Protein AF-A0A7K0RK84-F1 (afdb_monomer)

Sequence (211 aa):
MTEEPRRPTKSPSDPFAARPELEVVSDGHDVRRRRTPLSFILTLDALRSTARVISLVVVDAIAVYLAIFAALGFKALVQGTDSFSAIGEQAYHYAAFAVLLTVLLFVRAGLYGDRSSRPGLGAIVSALFSVAFVAFLYAELTGQQFSSYYIFWGTLIFAIITVGAMRAAYEAVSGRILRAAGYRRRALLVGAGAHAEAVAHALSASRSNPI

Mean predicted aligned error: 15.44 Å

Solvent-accessible surface area (backbone atoms only — not comparable to full-atom values): 12607 Å² total; per-residue (Å²): 140,81,88,76,84,82,73,83,92,69,76,83,81,58,87,75,72,63,72,78,81,75,77,76,79,73,72,90,66,76,82,89,70,77,88,60,77,52,66,63,54,51,48,50,54,47,49,53,52,50,51,51,39,52,53,51,51,54,51,48,42,51,22,44,46,49,10,50,51,50,38,50,51,52,48,33,68,74,67,74,56,89,57,64,68,65,53,51,60,55,46,50,63,53,38,57,53,50,37,52,42,43,53,55,40,33,54,73,69,38,58,66,47,55,91,91,67,44,60,56,71,68,54,54,48,53,37,51,50,50,38,48,52,53,53,50,53,52,40,58,76,69,65,60,88,64,99,38,73,67,57,53,56,46,32,50,52,35,29,48,50,39,36,51,50,53,50,52,47,51,53,50,50,54,48,51,52,40,49,74,72,64,60,73,95,76,84,81,87,83,65,84,60,73,65,44,54,53,51,50,49,53,54,50,56,53,64,78,51,80,126

Nearest PDB structures (foldseek):
  1x8z-assembly2_C  TM=2.974E-01  e=5.423E+00  Arabidopsis thaliana
  7f02-assembly1_C  TM=2.417E-01  e=2.068E+00  Escherichia coli BL21(DE3)

Foldseek 3Di:
DDDDDDDDPDDPDDPPVDDPPPPPPPPPDDPPDPPDVVVVVVVVVVVVLVVLLVVLLVLLLVLLLVLLVVLLVVVCVVVVPPPPVVSVVVSVVVSVLLSVQLSVLCVVLCCSPDPVPRDDLVSSLVSLVVSLVVSVVVCVVVVPPDPPPPSSVSSSVSSSVSSNVSVVVVVVVVVVVCVVVVDDDDDDQDDDPDVSVVVVVVVVVCVVDDD

Secondary structure (DSSP, 8-state):
--PPP---------TTSS---------S--TT-----HHHHHHHHHHHHHHHHHHHHHHHHHHHHHHHHHHHHHHHHHHT---HHHHHHHHHHHHHHHHHHHHHHHHHTTTTS-TTT---HHHHHHHHHHHHHHHHHHHHHTT-----HHHHHHHHHHHHHHHHHHHHHHHHHHHHHHHHTT---------STHHHHHHHHHHHHHHHS--

Radius of gyration: 28.89 Å; Cα contacts (8 Å, |Δi|>4): 98; chains: 1; bounding box: 67×81×75 Å

Structure (mmCIF, N/CA/C/O backbone):
data_AF-A0A7K0RK84-F1
#
_entry.id   AF-A0A7K0RK84-F1
#
loop_
_atom_site.group_PDB
_atom_site.id
_atom_site.type_symbol
_atom_site.label_atom_id
_atom_site.label_alt_id
_atom_site.label_comp_id
_atom_site.label_asym_id
_atom_site.label_entity_id
_atom_site.label_seq_id
_atom_site.pdbx_PDB_ins_code
_atom_site.Cartn_x
_atom_site.Cartn_y
_atom_site.Cartn_z
_atom_site.occupancy
_atom_site.B_iso_or_equiv
_atom_site.auth_seq_id
_atom_site.auth_comp_id
_atom_site.auth_asym_id
_atom_site.auth_atom_id
_atom_site.pdbx_PDB_model_num
ATOM 1 N N . MET A 1 1 ? 45.357 66.720 -33.063 1.00 46.03 1 MET A N 1
ATOM 2 C CA . MET A 1 1 ? 45.696 65.282 -33.074 1.00 46.03 1 MET A CA 1
ATOM 3 C C . MET A 1 1 ? 45.061 64.665 -31.844 1.00 46.03 1 MET A C 1
ATOM 5 O O . MET A 1 1 ? 45.607 64.781 -30.759 1.00 46.03 1 MET A O 1
ATOM 9 N N . THR A 1 2 ? 43.853 64.138 -31.994 1.00 45.88 2 THR A N 1
ATOM 10 C CA . THR A 1 2 ? 43.068 63.505 -30.929 1.00 45.88 2 THR A CA 1
ATOM 11 C C . THR A 1 2 ? 43.012 62.022 -31.268 1.00 45.88 2 THR A C 1
ATOM 13 O O . THR A 1 2 ? 42.386 61.652 -32.257 1.00 45.88 2 THR A O 1
ATOM 16 N N . GLU A 1 3 ? 43.746 61.191 -30.525 1.00 51.44 3 GLU A N 1
ATOM 17 C CA . GLU A 1 3 ? 43.684 59.737 -30.686 1.00 51.44 3 GLU A CA 1
ATOM 18 C C . GLU A 1 3 ? 42.360 59.208 -30.129 1.00 51.44 3 GLU A C 1
ATOM 20 O O . GLU A 1 3 ? 42.008 59.424 -28.970 1.00 51.44 3 GLU A O 1
ATOM 25 N N . GLU A 1 4 ? 41.619 58.520 -30.988 1.00 66.06 4 GLU A N 1
ATOM 26 C CA . GLU A 1 4 ? 40.386 57.812 -30.673 1.00 66.06 4 GLU A CA 1
ATOM 27 C C . GLU A 1 4 ? 40.728 56.453 -30.019 1.00 66.06 4 GLU A C 1
ATOM 29 O O . GLU A 1 4 ? 41.642 55.760 -30.484 1.00 66.06 4 GLU A O 1
ATOM 34 N N . PRO A 1 5 ? 40.046 56.023 -28.941 1.00 57.66 5 PRO A N 1
ATOM 35 C CA . PRO A 1 5 ? 40.402 54.788 -28.251 1.00 57.66 5 PRO A CA 1
ATOM 36 C C . PRO A 1 5 ? 39.972 53.566 -29.078 1.00 57.66 5 PRO A C 1
ATOM 38 O O . PRO A 1 5 ? 38.789 53.372 -29.367 1.00 57.66 5 PRO A O 1
ATOM 41 N N . ARG A 1 6 ? 40.930 52.700 -29.442 1.00 64.06 6 ARG A N 1
ATOM 42 C CA . ARG A 1 6 ? 40.653 51.436 -30.151 1.00 64.06 6 ARG A CA 1
ATOM 43 C C . ARG A 1 6 ? 39.752 50.534 -29.306 1.00 64.06 6 ARG A C 1
ATOM 45 O O . ARG A 1 6 ? 40.169 50.025 -28.268 1.00 64.06 6 ARG A O 1
ATOM 52 N N . ARG A 1 7 ? 38.538 50.263 -29.795 1.00 58.62 7 ARG A N 1
ATOM 53 C CA . ARG A 1 7 ? 37.695 49.175 -29.278 1.00 58.62 7 ARG A CA 1
ATOM 54 C C . ARG A 1 7 ? 38.375 47.819 -29.531 1.00 58.62 7 ARG A C 1
ATOM 56 O O . ARG A 1 7 ? 38.789 47.569 -30.664 1.00 58.62 7 ARG A O 1
ATOM 63 N N . PRO A 1 8 ? 38.436 46.909 -28.545 1.00 54.44 8 PRO A N 1
ATOM 64 C CA . PRO A 1 8 ? 38.892 45.543 -28.782 1.00 54.44 8 PRO A CA 1
ATOM 65 C C . PRO A 1 8 ? 37.911 44.805 -29.714 1.00 54.44 8 PRO A C 1
ATOM 67 O O . PRO A 1 8 ? 36.738 44.631 -29.397 1.00 54.44 8 PRO A O 1
ATOM 70 N N . THR A 1 9 ? 38.389 44.376 -30.886 1.00 59.44 9 THR A N 1
ATOM 71 C CA . THR A 1 9 ? 37.589 43.790 -31.986 1.00 59.44 9 THR A CA 1
ATOM 72 C C . THR A 1 9 ? 37.383 42.271 -31.873 1.00 59.44 9 THR A C 1
ATOM 74 O O . THR A 1 9 ? 37.220 41.586 -32.879 1.00 59.44 9 THR A O 1
ATOM 77 N N . LYS A 1 10 ? 37.383 41.695 -30.668 1.00 56.88 10 LYS A N 1
ATOM 78 C CA . LYS A 1 10 ? 37.031 40.277 -30.487 1.00 56.88 10 LYS A CA 1
ATOM 79 C C . LYS A 1 10 ? 36.150 40.099 -29.260 1.00 56.88 10 LYS A C 1
ATOM 81 O O . LYS A 1 10 ? 36.633 40.058 -28.135 1.00 56.88 10 LYS A O 1
ATOM 86 N N . SER A 1 11 ? 34.848 39.987 -29.512 1.00 56.41 11 SER A N 1
ATOM 87 C CA . SER A 1 11 ? 33.920 39.370 -28.567 1.00 56.41 11 SER A CA 1
ATOM 88 C C . SER A 1 11 ? 34.337 37.904 -28.373 1.00 56.41 11 SER A C 1
ATOM 90 O O . SER A 1 11 ? 34.756 37.286 -29.359 1.00 56.41 11 SER A O 1
ATOM 92 N N . PRO A 1 12 ? 34.254 37.331 -27.158 1.00 56.44 12 PRO A N 1
ATOM 93 C CA . PRO A 1 12 ? 34.484 35.906 -26.954 1.00 56.44 12 PRO A CA 1
ATOM 94 C C . PRO A 1 12 ? 33.590 35.127 -27.917 1.00 56.44 12 PRO A C 1
ATOM 96 O O . PRO A 1 12 ? 32.385 35.370 -27.974 1.00 56.44 12 PRO A O 1
ATOM 99 N N . SER A 1 13 ? 34.183 34.245 -28.718 1.00 61.31 13 SER A N 1
ATOM 100 C CA . SER A 1 13 ? 33.430 33.313 -29.546 1.00 61.31 13 SER A CA 1
ATOM 101 C C . SER A 1 13 ? 32.653 32.399 -28.606 1.00 61.31 13 SER A C 1
ATOM 103 O O . SER A 1 13 ? 33.258 31.551 -27.953 1.00 61.31 13 SER A O 1
ATOM 105 N N . ASP A 1 14 ? 31.345 32.616 -28.496 1.00 55.25 14 ASP A N 1
ATOM 106 C CA . ASP A 1 14 ? 30.443 31.735 -27.764 1.00 55.25 14 ASP A CA 1
ATOM 107 C C . ASP A 1 14 ? 30.426 30.369 -28.476 1.00 55.25 14 ASP A C 1
ATOM 109 O O . ASP A 1 14 ? 29.953 30.286 -29.616 1.00 55.25 14 ASP A O 1
ATOM 113 N N . PRO A 1 15 ? 30.957 29.296 -27.856 1.00 58.84 15 PRO A N 1
ATOM 114 C CA . PRO A 1 15 ? 30.993 27.971 -28.469 1.00 58.84 15 PRO A CA 1
ATOM 115 C C . PRO A 1 15 ? 29.590 27.381 -28.698 1.00 58.84 15 PRO A C 1
ATOM 117 O O . PRO A 1 15 ? 29.475 26.353 -29.362 1.00 58.84 15 PRO A O 1
ATOM 120 N N . PHE A 1 16 ? 28.529 28.029 -28.199 1.00 57.03 16 PHE A N 1
ATOM 121 C CA . PHE A 1 16 ? 27.133 27.625 -28.378 1.00 57.03 16 PHE A CA 1
ATOM 122 C C . PHE A 1 16 ? 26.344 28.502 -29.365 1.00 57.03 16 PHE A C 1
ATOM 124 O O . PHE A 1 16 ? 25.188 28.193 -29.658 1.00 57.03 16 PHE A O 1
ATOM 131 N N . ALA A 1 17 ? 26.941 29.565 -29.922 1.00 57.12 17 ALA A N 1
ATOM 132 C CA . ALA A 1 17 ? 26.275 30.412 -30.919 1.00 57.12 17 ALA A CA 1
ATOM 133 C C . ALA A 1 17 ? 26.217 29.767 -32.316 1.00 57.12 17 ALA A C 1
ATOM 135 O O . ALA A 1 17 ? 25.376 30.135 -33.141 1.00 57.12 17 ALA A O 1
ATOM 136 N N . ALA A 1 18 ? 27.078 28.782 -32.587 1.00 59.53 18 ALA A N 1
ATOM 137 C CA . ALA A 1 18 ? 26.963 27.957 -33.777 1.00 59.53 18 ALA A CA 1
ATOM 138 C C . ALA A 1 18 ? 25.778 27.000 -33.595 1.00 59.53 18 ALA A C 1
ATOM 140 O O . ALA A 1 18 ? 25.865 26.016 -32.860 1.00 59.53 18 ALA A O 1
ATOM 141 N N . ARG A 1 19 ? 24.655 27.284 -34.268 1.00 54.50 19 ARG A N 1
ATOM 142 C CA . ARG A 1 19 ? 23.618 26.265 -34.467 1.00 54.50 19 ARG A CA 1
ATOM 143 C C . ARG A 1 19 ? 24.310 25.069 -35.122 1.00 54.50 19 ARG A C 1
ATOM 145 O O . ARG A 1 19 ? 24.919 25.277 -36.171 1.00 54.50 19 ARG A O 1
ATOM 152 N N . PRO A 1 20 ? 24.259 23.858 -34.541 1.00 56.12 20 PRO A N 1
ATOM 153 C CA . PRO A 1 20 ? 24.770 22.694 -35.237 1.00 56.12 20 PRO A CA 1
ATOM 154 C C . PRO A 1 20 ? 23.994 22.610 -36.546 1.00 56.12 20 PRO A C 1
ATOM 156 O O . PRO A 1 20 ? 22.760 22.593 -36.540 1.00 56.12 20 PRO A O 1
ATOM 159 N N . GLU A 1 21 ? 24.716 22.659 -37.660 1.00 53.03 21 GLU A N 1
ATOM 160 C CA . GLU A 1 21 ? 24.153 22.404 -38.972 1.00 53.03 21 GLU A CA 1
ATOM 161 C C . GLU A 1 21 ? 23.707 20.947 -38.944 1.00 53.03 21 GLU A C 1
ATOM 163 O O . GLU A 1 21 ? 24.501 20.014 -39.026 1.00 53.03 21 GLU A O 1
ATOM 168 N N . LEU A 1 22 ? 22.425 20.764 -38.633 1.00 56.09 22 LEU A N 1
ATOM 169 C CA . LEU A 1 22 ? 21.767 19.477 -38.654 1.00 56.09 22 LEU A CA 1
ATOM 170 C C . LEU A 1 22 ? 21.751 19.060 -40.117 1.00 56.09 22 LEU A C 1
ATOM 172 O O . LEU A 1 22 ? 20.840 19.419 -40.860 1.00 56.09 22 LEU A O 1
ATOM 176 N N . GLU A 1 23 ? 22.781 18.331 -40.528 1.00 47.62 23 GLU A N 1
ATOM 177 C CA . GLU A 1 23 ? 22.749 17.540 -41.743 1.00 47.62 23 GLU A CA 1
ATOM 178 C C . GLU A 1 23 ? 21.613 16.531 -41.564 1.00 47.62 23 GLU A C 1
ATOM 180 O O . GLU A 1 23 ? 21.736 15.491 -40.913 1.00 47.62 23 GLU A O 1
ATOM 185 N N . VAL A 1 24 ? 20.434 16.910 -42.056 1.00 56.59 24 VAL A N 1
ATOM 186 C CA . VAL A 1 24 ? 19.284 16.026 -42.144 1.00 56.59 24 VAL A CA 1
ATOM 187 C C . VAL A 1 24 ? 19.628 15.025 -43.236 1.00 56.59 24 VAL A C 1
ATOM 189 O O . VAL A 1 24 ? 19.289 15.215 -44.403 1.00 56.59 24 VAL A O 1
ATOM 192 N N . VAL A 1 25 ? 20.319 13.953 -42.850 1.00 52.75 25 VAL A N 1
ATOM 193 C CA . VAL A 1 25 ? 20.419 12.733 -43.649 1.00 52.75 25 VAL A CA 1
ATOM 194 C C . VAL A 1 25 ? 19.009 12.152 -43.721 1.00 52.75 25 VAL A C 1
ATOM 196 O O . VAL A 1 25 ? 18.593 11.328 -42.908 1.00 52.75 25 VAL A O 1
ATOM 199 N N . SER A 1 26 ? 18.225 12.656 -44.671 1.00 56.47 26 SER A N 1
ATOM 200 C CA . SER A 1 26 ? 16.952 12.077 -45.076 1.00 56.47 26 SER A CA 1
ATOM 201 C C . SER A 1 26 ? 17.238 10.901 -46.006 1.00 56.47 26 SER A C 1
ATOM 203 O O . SER A 1 26 ? 16.843 10.913 -47.173 1.00 56.47 26 SER A O 1
ATOM 205 N N . ASP A 1 27 ? 17.898 9.865 -45.489 1.00 51.34 27 ASP A N 1
ATOM 206 C CA . ASP A 1 27 ? 17.734 8.546 -46.086 1.00 51.34 27 ASP A CA 1
ATOM 207 C C . ASP A 1 27 ? 16.286 8.141 -45.817 1.00 51.34 27 ASP A C 1
ATOM 209 O O . ASP A 1 27 ? 15.873 7.928 -44.675 1.00 51.34 27 ASP A O 1
ATOM 213 N N . GLY A 1 28 ? 15.491 8.167 -46.889 1.00 53.00 28 GLY A N 1
ATOM 214 C CA . GLY A 1 28 ? 14.039 8.020 -46.921 1.00 53.00 28 GLY A CA 1
ATOM 215 C C . GLY A 1 28 ? 13.549 6.636 -46.508 1.00 53.00 28 GLY A C 1
ATOM 216 O O . GLY A 1 28 ? 12.867 5.956 -47.269 1.00 53.00 28 GLY A O 1
ATOM 217 N N . HIS A 1 29 ? 13.854 6.231 -45.282 1.00 50.94 29 HIS A N 1
ATOM 218 C CA . HIS A 1 29 ? 13.279 5.069 -44.642 1.00 50.94 29 HIS A CA 1
ATOM 219 C C . HIS A 1 29 ? 12.586 5.518 -43.355 1.00 50.94 29 HIS A C 1
ATOM 221 O O . HIS A 1 29 ? 13.120 5.433 -42.251 1.00 50.94 29 HIS A O 1
ATOM 227 N N . ASP A 1 30 ? 11.363 6.024 -43.513 1.00 53.19 30 ASP A N 1
ATOM 228 C CA . ASP A 1 30 ? 10.474 6.328 -42.398 1.00 53.19 30 ASP A CA 1
ATOM 229 C C . ASP A 1 30 ? 10.186 5.046 -41.592 1.00 53.19 30 ASP A C 1
ATOM 231 O O . ASP A 1 30 ? 9.384 4.187 -41.967 1.00 53.19 30 ASP A O 1
ATOM 235 N N . VAL A 1 31 ? 10.866 4.916 -40.451 1.00 54.97 31 VAL A N 1
ATOM 236 C CA . VAL A 1 31 ? 10.719 3.809 -39.494 1.00 54.97 31 VAL A CA 1
ATOM 237 C C . VAL A 1 31 ? 9.329 3.817 -38.828 1.00 54.97 31 VAL A C 1
ATOM 239 O O . VAL A 1 31 ? 8.928 2.819 -38.224 1.00 54.97 31 VAL A O 1
ATOM 242 N N . ARG A 1 32 ? 8.536 4.897 -38.953 1.00 59.75 32 ARG A N 1
ATOM 243 C CA . ARG A 1 32 ? 7.239 5.051 -38.265 1.00 59.75 32 ARG A CA 1
ATOM 244 C C . ARG A 1 32 ? 6.034 4.440 -38.975 1.00 59.75 32 ARG A C 1
ATOM 246 O O . ARG A 1 32 ? 4.918 4.595 -38.476 1.00 59.75 32 ARG A O 1
ATOM 253 N N . ARG A 1 33 ? 6.188 3.701 -40.079 1.00 41.00 33 ARG A N 1
ATOM 254 C CA . ARG A 1 33 ? 5.022 3.118 -40.770 1.00 41.00 33 ARG A CA 1
ATOM 255 C C . ARG A 1 33 ? 5.147 1.641 -41.112 1.00 41.00 33 ARG A C 1
ATOM 257 O O . ARG A 1 33 ? 4.807 1.219 -42.212 1.00 41.00 33 ARG A O 1
ATOM 264 N N . ARG A 1 34 ? 5.479 0.806 -40.126 1.00 43.19 34 ARG A N 1
ATOM 265 C CA . ARG A 1 34 ? 5.000 -0.584 -40.154 1.00 43.19 34 ARG A CA 1
ATOM 266 C C . ARG A 1 34 ? 3.613 -0.629 -39.518 1.00 43.19 34 ARG A C 1
ATOM 268 O O . ARG A 1 34 ? 3.477 -0.641 -38.300 1.00 43.19 34 ARG A O 1
ATOM 275 N N . ARG A 1 35 ? 2.567 -0.653 -40.353 1.00 52.59 35 ARG A N 1
ATOM 276 C CA . ARG A 1 35 ? 1.216 -1.078 -39.944 1.00 52.59 35 ARG A CA 1
ATOM 277 C C . ARG A 1 35 ? 1.230 -2.592 -39.696 1.00 52.59 35 ARG A C 1
ATOM 279 O O . ARG A 1 35 ? 0.646 -3.362 -40.446 1.00 52.59 35 ARG A O 1
ATOM 286 N N . THR A 1 36 ? 1.952 -3.032 -38.673 1.00 54.84 36 THR A N 1
ATOM 287 C CA . THR A 1 36 ? 1.652 -4.297 -38.000 1.00 54.84 36 THR A CA 1
ATOM 288 C C . THR A 1 36 ? 0.355 -4.107 -37.205 1.00 54.84 36 THR A C 1
ATOM 290 O O . THR A 1 36 ? 0.043 -2.966 -36.849 1.00 54.84 36 THR A O 1
ATOM 293 N N . PRO A 1 37 ? -0.437 -5.162 -36.934 1.00 58.66 37 PRO A N 1
ATOM 294 C CA . PRO A 1 37 ? -1.644 -5.063 -36.113 1.00 58.66 37 PRO A CA 1
ATOM 295 C C . PRO A 1 37 ? -1.255 -4.772 -34.652 1.00 58.66 37 PRO A C 1
ATOM 297 O O . PRO A 1 37 ? -1.293 -5.635 -33.779 1.00 58.66 37 PRO A O 1
ATOM 300 N N . LEU A 1 38 ? -0.827 -3.534 -34.394 1.00 55.97 38 LEU A N 1
ATOM 301 C CA . LEU A 1 38 ? -0.401 -3.026 -33.094 1.00 55.97 38 LEU A CA 1
ATOM 302 C C . LEU A 1 38 ? -1.559 -3.013 -32.103 1.00 55.97 38 LEU A C 1
ATOM 304 O O . LEU A 1 38 ? -1.295 -3.026 -30.914 1.00 55.97 38 LEU A O 1
ATOM 308 N N . SER A 1 39 ? -2.818 -3.046 -32.552 1.00 63.16 39 SER A N 1
ATOM 309 C CA . SER A 1 39 ? -3.968 -3.164 -31.652 1.00 63.16 39 SER A CA 1
ATOM 310 C C . SER A 1 39 ? -3.871 -4.412 -30.779 1.00 63.16 39 SER A C 1
ATOM 312 O O . SER A 1 39 ? -4.038 -4.296 -29.575 1.00 63.16 39 SER A O 1
ATOM 314 N N . PHE A 1 40 ? -3.507 -5.569 -31.343 1.00 62.97 40 PHE A N 1
ATOM 315 C CA . PHE A 1 40 ? -3.412 -6.826 -30.595 1.00 62.97 40 PHE A CA 1
ATOM 316 C C . PHE A 1 40 ? -2.249 -6.827 -29.585 1.00 62.97 40 PHE A C 1
ATOM 318 O O . PHE A 1 40 ? -2.404 -7.257 -28.441 1.00 62.97 40 PHE A O 1
ATOM 325 N N . ILE A 1 41 ? -1.093 -6.282 -29.979 1.00 62.88 41 ILE A N 1
ATOM 326 C CA . ILE A 1 41 ? 0.085 -6.162 -29.103 1.00 62.88 41 ILE A CA 1
ATOM 327 C C . ILE A 1 41 ? -0.170 -5.120 -28.004 1.00 62.88 41 ILE A C 1
ATOM 329 O O . ILE A 1 41 ? 0.080 -5.398 -26.836 1.00 62.88 41 ILE A O 1
ATOM 333 N N . LEU A 1 42 ? -0.761 -3.972 -28.347 1.00 64.25 42 LEU A N 1
ATOM 334 C CA . LEU A 1 42 ? -1.164 -2.947 -27.383 1.00 64.25 42 LEU A CA 1
ATOM 335 C C . LEU A 1 42 ? -2.227 -3.475 -26.419 1.00 64.25 42 LEU A C 1
ATOM 337 O O . LEU A 1 42 ? -2.155 -3.163 -25.237 1.00 64.25 42 LEU A O 1
ATOM 341 N N . THR A 1 43 ? -3.176 -4.304 -26.869 1.00 71.81 43 THR A N 1
ATOM 342 C CA . THR A 1 43 ? -4.146 -4.940 -25.964 1.00 71.81 43 THR A CA 1
ATOM 343 C C . THR A 1 43 ? -3.499 -5.968 -25.048 1.00 71.81 43 THR A C 1
ATOM 345 O O . THR A 1 43 ? -3.908 -6.070 -23.899 1.00 71.81 43 THR A O 1
ATOM 348 N N . LEU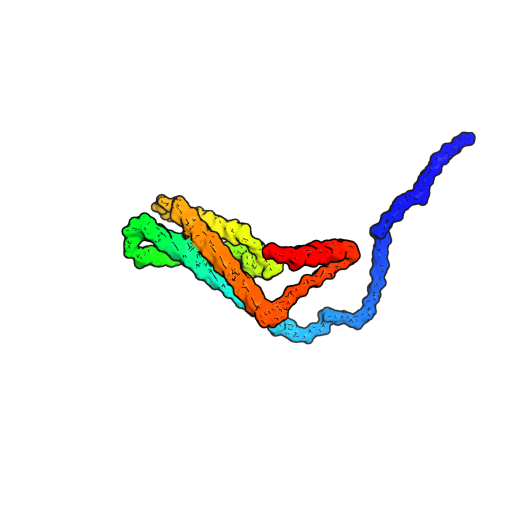 A 1 44 ? -2.478 -6.700 -25.501 1.00 73.06 44 LEU A N 1
ATOM 349 C CA . LEU A 1 44 ? -1.736 -7.646 -24.661 1.00 73.06 44 LEU A CA 1
ATOM 350 C C . LEU A 1 44 ? -0.870 -6.931 -23.621 1.00 73.06 44 LEU A C 1
ATOM 352 O O . LEU A 1 44 ? -0.835 -7.346 -22.461 1.00 73.06 44 LEU A O 1
ATOM 356 N N . ASP A 1 45 ? -0.207 -5.845 -24.011 1.00 73.50 45 ASP A N 1
ATOM 357 C CA . ASP A 1 45 ? 0.574 -5.014 -23.097 1.00 73.50 45 ASP A CA 1
ATOM 358 C C . ASP A 1 45 ? -0.333 -4.271 -22.112 1.00 73.50 45 ASP A C 1
ATOM 360 O O . ASP A 1 45 ? -0.055 -4.262 -20.910 1.00 73.50 45 ASP A O 1
ATOM 364 N N . ALA A 1 46 ? -1.466 -3.740 -22.584 1.00 73.12 46 ALA A N 1
ATOM 365 C CA . ALA A 1 46 ? -2.501 -3.170 -21.731 1.00 73.12 46 ALA A CA 1
ATOM 366 C C . ALA A 1 46 ? -3.033 -4.225 -20.755 1.00 73.12 46 ALA A C 1
ATOM 368 O O . ALA A 1 46 ? -2.991 -3.989 -19.554 1.00 73.12 46 ALA A O 1
ATOM 369 N N . LEU A 1 47 ? -3.410 -5.418 -21.225 1.00 77.31 47 LEU A N 1
ATOM 370 C CA . LEU A 1 47 ? -3.894 -6.514 -20.382 1.00 77.31 47 LEU A CA 1
ATOM 371 C C . LEU A 1 47 ? -2.863 -6.913 -19.323 1.00 77.31 47 LEU A C 1
ATOM 373 O O . LEU A 1 47 ? -3.211 -7.084 -18.157 1.00 77.31 47 LEU A O 1
ATOM 377 N N . ARG A 1 48 ? -1.585 -7.014 -19.696 1.00 79.31 48 ARG A N 1
ATOM 378 C CA . ARG A 1 48 ? -0.494 -7.309 -18.759 1.00 79.31 48 ARG A CA 1
ATOM 379 C C . ARG A 1 48 ? -0.313 -6.186 -17.736 1.00 79.31 48 ARG A C 1
ATOM 381 O O . ARG A 1 48 ? -0.091 -6.467 -16.556 1.00 79.31 48 ARG A O 1
ATOM 388 N N . SER A 1 49 ? -0.426 -4.928 -18.161 1.00 77.94 49 SER A N 1
ATOM 389 C CA . SER A 1 49 ? -0.353 -3.765 -17.271 1.00 77.94 49 SER A CA 1
ATOM 390 C C . SER A 1 49 ? -1.532 -3.730 -16.291 1.00 77.94 49 SER A C 1
ATOM 392 O O . SER A 1 49 ? -1.325 -3.574 -15.087 1.00 77.94 49 SER A O 1
ATOM 394 N N . THR A 1 50 ? -2.748 -3.998 -16.767 1.00 81.50 50 THR A N 1
ATOM 395 C CA . THR A 1 50 ? -3.972 -4.040 -15.965 1.00 81.50 50 THR A CA 1
ATOM 396 C C . THR A 1 50 ? -3.949 -5.216 -14.999 1.00 81.50 50 THR A C 1
ATOM 398 O O . THR A 1 50 ? -4.216 -5.025 -13.819 1.00 81.50 50 THR A O 1
ATOM 401 N N . ALA A 1 51 ? -3.542 -6.407 -15.443 1.00 85.06 51 ALA A N 1
ATOM 402 C CA . ALA A 1 51 ? -3.386 -7.574 -14.576 1.00 85.06 51 ALA A CA 1
ATOM 403 C C . ALA A 1 51 ? -2.378 -7.309 -13.448 1.00 85.06 51 ALA A C 1
ATOM 405 O O . ALA A 1 51 ? -2.616 -7.677 -12.297 1.00 85.06 51 ALA A O 1
ATOM 406 N N . ARG A 1 52 ? -1.277 -6.605 -13.744 1.00 85.25 52 ARG A N 1
ATOM 407 C CA . ARG A 1 52 ? -0.305 -6.185 -12.729 1.00 85.25 52 ARG A CA 1
ATOM 408 C C . ARG A 1 52 ? -0.923 -5.215 -11.721 1.00 85.25 52 ARG A C 1
ATOM 410 O O . ARG A 1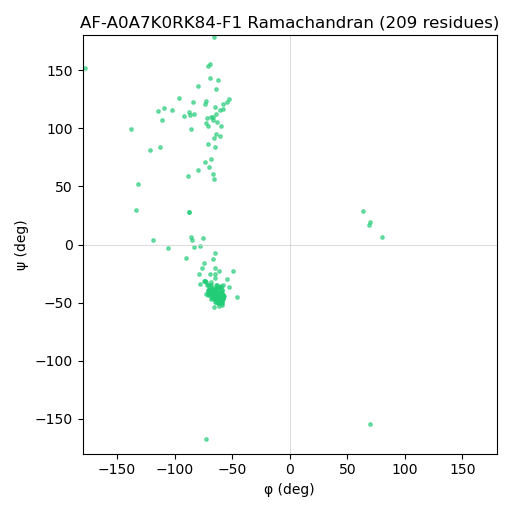 52 ? -0.716 -5.401 -10.523 1.00 85.25 52 ARG A O 1
ATOM 417 N N . VAL A 1 53 ? -1.683 -4.219 -12.176 1.00 87.25 53 VAL A N 1
ATOM 418 C CA . VAL A 1 53 ? -2.393 -3.283 -11.286 1.00 87.25 53 VAL A CA 1
ATOM 419 C C . VAL A 1 53 ? -3.404 -4.026 -10.416 1.00 87.25 53 VAL A C 1
ATOM 421 O O . VAL A 1 53 ? -3.347 -3.889 -9.200 1.00 87.25 53 VAL A O 1
ATOM 424 N N . ILE A 1 54 ? -4.247 -4.874 -11.009 1.00 89.00 54 ILE A N 1
ATOM 425 C CA . ILE A 1 54 ? -5.244 -5.680 -10.291 1.00 89.00 54 ILE A CA 1
ATOM 426 C C . ILE A 1 54 ? -4.568 -6.565 -9.245 1.00 89.00 54 ILE A C 1
ATOM 428 O O . ILE A 1 54 ? -4.993 -6.577 -8.095 1.00 89.00 54 ILE A O 1
ATOM 432 N N . SER A 1 55 ? -3.480 -7.255 -9.601 1.00 89.19 55 SER A N 1
ATOM 433 C CA . SER A 1 55 ? -2.747 -8.087 -8.640 1.00 89.19 55 SER A CA 1
ATOM 434 C C . SER A 1 55 ? -2.238 -7.272 -7.449 1.00 89.19 55 SER A C 1
ATOM 436 O O . SER A 1 55 ? -2.327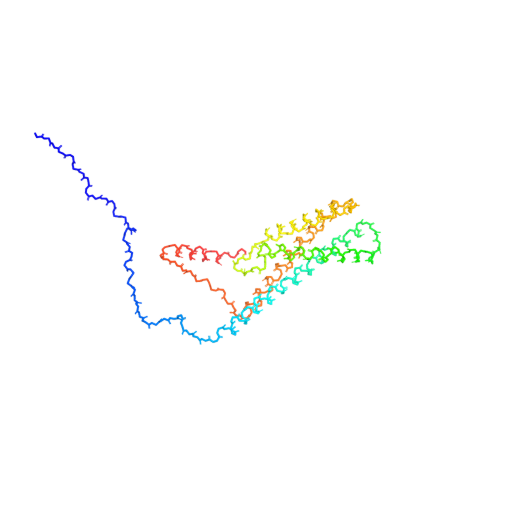 -7.731 -6.316 1.00 89.19 55 SER A O 1
ATOM 438 N N . LEU A 1 56 ? -1.759 -6.045 -7.684 1.00 89.44 56 LEU A N 1
ATOM 439 C CA . LEU A 1 56 ? -1.279 -5.179 -6.611 1.00 89.44 56 LEU A CA 1
ATOM 440 C C . LEU A 1 56 ? -2.432 -4.659 -5.747 1.00 89.44 56 LEU A C 1
ATOM 442 O O . LEU A 1 56 ? -2.297 -4.624 -4.532 1.00 89.44 56 LEU A O 1
ATOM 446 N N . VAL A 1 57 ? -3.567 -4.312 -6.357 1.00 91.00 57 VAL A N 1
ATOM 447 C CA . VAL A 1 57 ? -4.791 -3.915 -5.642 1.00 91.00 57 VAL A CA 1
ATOM 448 C C . VAL A 1 57 ? -5.270 -5.039 -4.724 1.00 91.00 57 VAL A C 1
ATOM 450 O O . VAL A 1 57 ? -5.579 -4.786 -3.565 1.00 91.00 57 VAL A O 1
ATOM 453 N N . VAL A 1 58 ? -5.286 -6.285 -5.208 1.00 92.44 58 VAL A N 1
ATOM 454 C CA . VAL A 1 58 ? -5.666 -7.455 -4.397 1.00 92.44 58 VAL A CA 1
ATOM 455 C C . VAL A 1 58 ? -4.706 -7.639 -3.223 1.00 92.44 58 VAL A C 1
ATOM 457 O O . VAL A 1 58 ? -5.145 -7.855 -2.097 1.00 92.44 58 VAL A O 1
ATOM 460 N N . VAL A 1 59 ? -3.400 -7.508 -3.465 1.00 92.50 59 VAL A N 1
ATOM 461 C CA . VAL A 1 59 ? -2.380 -7.595 -2.413 1.00 92.50 59 VAL A CA 1
ATOM 462 C C . VAL A 1 59 ? -2.560 -6.496 -1.362 1.00 92.50 59 VAL A C 1
ATOM 464 O O . VAL A 1 59 ? -2.512 -6.793 -0.169 1.00 92.50 59 VAL A O 1
ATOM 467 N N . ASP A 1 60 ? -2.816 -5.254 -1.780 1.00 90.56 60 ASP A N 1
ATOM 468 C CA . ASP A 1 60 ? -3.059 -4.136 -0.862 1.00 90.56 60 ASP A CA 1
ATOM 469 C C . ASP A 1 60 ? -4.362 -4.348 -0.063 1.00 90.56 60 ASP A C 1
ATOM 471 O O . ASP A 1 60 ? -4.379 -4.122 1.145 1.00 90.56 60 ASP A O 1
ATOM 475 N N . ALA A 1 61 ? -5.432 -4.856 -0.687 1.00 88.81 61 ALA A N 1
ATOM 476 C CA . ALA A 1 61 ? -6.690 -5.170 -0.004 1.00 88.81 61 ALA A CA 1
ATOM 477 C C . ALA A 1 61 ? -6.512 -6.254 1.073 1.00 88.81 61 ALA A C 1
ATOM 479 O O . ALA A 1 61 ? -6.992 -6.098 2.198 1.00 88.81 61 ALA A O 1
ATOM 480 N N . ILE A 1 62 ? -5.767 -7.321 0.759 1.00 91.31 62 ILE A N 1
ATOM 481 C CA . ILE A 1 62 ? -5.412 -8.370 1.726 1.00 91.31 62 ILE A CA 1
ATOM 482 C C . ILE A 1 62 ? -4.571 -7.780 2.862 1.00 91.31 62 ILE A C 1
ATOM 484 O O . ILE A 1 62 ? -4.821 -8.076 4.028 1.00 91.31 62 ILE A O 1
ATOM 488 N N . ALA A 1 63 ? -3.592 -6.930 2.547 1.00 91.00 63 ALA A N 1
ATOM 489 C CA . ALA A 1 63 ? -2.730 -6.325 3.555 1.00 91.00 63 ALA A CA 1
ATOM 490 C C . ALA A 1 63 ? -3.499 -5.395 4.509 1.00 91.00 63 ALA A C 1
ATOM 492 O O . ALA A 1 63 ? -3.265 -5.438 5.715 1.00 91.00 63 ALA A O 1
ATOM 493 N N . VAL A 1 64 ? -4.444 -4.600 3.998 1.00 88.50 64 VAL A N 1
ATOM 494 C CA . VAL A 1 64 ? -5.325 -3.758 4.825 1.00 88.50 64 VAL A CA 1
ATOM 495 C C . VAL A 1 64 ? -6.227 -4.616 5.710 1.00 88.50 64 VAL A C 1
ATOM 497 O O . VAL A 1 64 ? -6.342 -4.344 6.904 1.00 88.50 64 VAL A O 1
ATOM 500 N N . TYR A 1 65 ? -6.818 -5.680 5.163 1.00 85.88 65 TYR A N 1
ATOM 501 C CA . TYR A 1 65 ? -7.622 -6.616 5.950 1.00 85.88 65 TYR A CA 1
ATOM 502 C C . TYR A 1 65 ? -6.806 -7.250 7.086 1.00 85.88 65 TYR A C 1
ATOM 504 O O . TYR A 1 65 ? -7.235 -7.236 8.240 1.00 85.88 65 TYR A O 1
ATOM 512 N N . LEU A 1 66 ? -5.597 -7.735 6.785 1.00 87.31 66 LEU A N 1
ATOM 513 C CA . LEU A 1 66 ? -4.686 -8.303 7.780 1.00 87.31 66 LEU A CA 1
ATOM 514 C C . LEU A 1 66 ? -4.260 -7.276 8.832 1.00 87.31 66 LEU A C 1
ATOM 516 O O . LEU A 1 66 ? -4.154 -7.630 10.002 1.00 87.31 66 LEU A O 1
ATOM 520 N N . ALA A 1 67 ? -4.052 -6.015 8.452 1.00 87.62 67 ALA A N 1
ATOM 521 C CA . ALA A 1 67 ? -3.717 -4.954 9.395 1.00 87.62 67 ALA A CA 1
ATOM 522 C C . ALA A 1 67 ? -4.848 -4.692 10.397 1.00 87.62 67 ALA A C 1
ATOM 524 O O . ALA A 1 67 ? -4.594 -4.583 11.596 1.00 87.62 67 ALA A O 1
ATOM 525 N N . ILE A 1 68 ? -6.093 -4.627 9.917 1.00 82.94 68 ILE A N 1
ATOM 526 C CA . ILE A 1 68 ? -7.275 -4.452 10.771 1.00 82.94 68 ILE A CA 1
ATOM 527 C C . ILE A 1 68 ? -7.449 -5.677 11.671 1.00 82.94 68 ILE A C 1
ATOM 529 O O . ILE A 1 68 ? -7.616 -5.526 12.880 1.00 82.94 68 ILE A O 1
ATOM 533 N N . PHE A 1 69 ? -7.331 -6.885 11.113 1.00 81.88 69 PHE A N 1
ATOM 534 C CA . PHE A 1 69 ? -7.399 -8.130 11.877 1.00 81.88 69 PHE A CA 1
ATOM 535 C C . PHE A 1 69 ? -6.329 -8.188 12.979 1.00 81.88 69 PHE A C 1
ATOM 537 O O . PHE A 1 69 ? -6.649 -8.473 14.131 1.00 81.88 69 PHE A O 1
ATOM 544 N N . ALA A 1 70 ? -5.076 -7.856 12.656 1.00 84.31 70 ALA A N 1
ATOM 545 C CA . ALA A 1 70 ? -3.977 -7.820 13.617 1.00 84.31 70 ALA A CA 1
ATOM 546 C C . ALA A 1 70 ? -4.205 -6.767 14.711 1.00 84.31 70 ALA A C 1
ATOM 548 O O . ALA A 1 70 ? -3.992 -7.052 15.888 1.00 84.31 70 ALA A O 1
ATOM 549 N N . ALA A 1 71 ? -4.688 -5.578 14.347 1.00 82.44 71 ALA A N 1
ATOM 550 C CA . ALA A 1 71 ? -4.980 -4.518 15.305 1.00 82.44 71 ALA A CA 1
ATOM 551 C C . ALA A 1 71 ? -6.108 -4.906 16.274 1.00 82.44 71 ALA A C 1
ATOM 553 O O . ALA A 1 71 ? -6.000 -4.666 17.479 1.00 82.44 71 ALA A O 1
ATOM 554 N N . LEU A 1 72 ? -7.175 -5.534 15.771 1.00 77.44 72 LEU A N 1
ATOM 555 C CA . LEU A 1 72 ? -8.278 -6.004 16.608 1.00 77.44 72 LEU A CA 1
ATOM 556 C C . LEU A 1 72 ? -7.871 -7.205 17.468 1.00 77.44 72 LEU A C 1
ATOM 558 O O . LEU A 1 72 ? -8.221 -7.239 18.645 1.00 77.44 72 LEU A O 1
ATOM 562 N N . GLY A 1 73 ? -7.092 -8.144 16.927 1.00 76.31 73 GLY A N 1
ATOM 563 C CA . GLY A 1 73 ? -6.535 -9.260 17.693 1.00 76.31 73 GLY A CA 1
ATOM 564 C C . GLY A 1 73 ? -5.620 -8.782 18.822 1.00 76.31 73 GLY A C 1
ATOM 565 O O . GLY A 1 73 ? -5.746 -9.241 19.955 1.00 76.31 73 GLY A O 1
ATOM 566 N N . PHE A 1 74 ? -4.764 -7.791 18.552 1.00 80.88 74 PHE A N 1
ATOM 567 C CA . PHE A 1 74 ? -3.932 -7.157 19.576 1.00 80.88 74 PHE A CA 1
ATOM 568 C C . PHE A 1 74 ? -4.782 -6.471 20.652 1.00 80.88 74 PHE A C 1
ATOM 570 O O . PHE A 1 74 ? -4.533 -6.648 21.842 1.00 80.88 74 PHE A O 1
ATOM 577 N N . LYS A 1 75 ? -5.833 -5.741 20.256 1.00 75.00 75 LYS A N 1
ATOM 578 C CA . LYS A 1 75 ? -6.779 -5.134 21.203 1.00 75.00 75 LYS A CA 1
ATOM 579 C C . LYS A 1 75 ? -7.461 -6.188 22.085 1.00 75.00 75 LYS A C 1
ATOM 581 O O . LYS A 1 75 ? -7.558 -5.975 23.290 1.00 75.00 75 LYS A O 1
ATOM 586 N N . ALA A 1 76 ? -7.920 -7.296 21.504 1.00 73.50 76 ALA A N 1
ATOM 587 C CA . ALA A 1 76 ? -8.591 -8.372 22.233 1.00 73.50 76 ALA A CA 1
ATOM 588 C C . ALA A 1 76 ? -7.662 -9.026 23.263 1.00 73.50 76 ALA A C 1
ATOM 590 O O . ALA A 1 76 ? -8.051 -9.193 24.416 1.00 73.50 76 ALA A O 1
ATOM 591 N N . LEU A 1 77 ? -6.408 -9.290 22.877 1.00 78.38 77 LEU A N 1
ATOM 592 C CA . LEU A 1 77 ? -5.366 -9.798 23.774 1.00 78.38 77 LEU A CA 1
ATOM 593 C C . LEU A 1 77 ? -5.090 -8.847 24.945 1.00 78.38 77 LEU A C 1
ATOM 595 O O . LEU A 1 77 ? -4.942 -9.297 26.076 1.00 78.38 77 LEU A O 1
ATOM 599 N N . VAL A 1 78 ? -5.045 -7.535 24.689 1.00 76.50 78 VAL A N 1
ATOM 600 C CA . VAL A 1 78 ? -4.811 -6.524 25.734 1.00 76.50 78 VAL A CA 1
ATOM 601 C C . VAL A 1 78 ? -6.023 -6.364 26.661 1.00 76.50 78 VAL A C 1
ATOM 603 O O . VAL A 1 78 ? -5.845 -6.116 27.850 1.00 76.50 78 VAL A O 1
ATOM 606 N N . GLN A 1 79 ? -7.249 -6.488 26.141 1.00 74.62 79 GLN A N 1
ATOM 607 C CA . GLN A 1 79 ? -8.484 -6.300 26.917 1.00 74.62 79 GLN A CA 1
ATOM 608 C C . GLN A 1 79 ? -9.012 -7.583 27.579 1.00 74.62 79 GLN A C 1
ATOM 610 O O . GLN A 1 79 ? -9.910 -7.485 28.410 1.00 74.62 79 GLN A O 1
ATOM 615 N N . GLY A 1 80 ? -8.485 -8.765 27.236 1.00 66.31 80 GLY A N 1
ATOM 616 C CA . GLY A 1 80 ? -8.886 -10.048 27.829 1.00 66.31 80 GLY A CA 1
ATOM 617 C C . GLY A 1 80 ? -10.346 -10.434 27.559 1.00 66.31 80 GLY A C 1
ATOM 618 O O . GLY A 1 80 ? -10.969 -11.081 28.395 1.00 66.31 80 GLY A O 1
ATOM 619 N N . THR A 1 81 ? -10.920 -9.988 26.435 1.00 61.31 81 THR A N 1
ATOM 620 C CA . THR A 1 81 ? -12.326 -10.246 26.076 1.00 61.31 81 THR A CA 1
ATOM 621 C C . THR A 1 81 ? -12.417 -11.222 24.898 1.00 61.31 81 THR A C 1
ATOM 623 O O . THR A 1 81 ? -11.972 -10.922 23.793 1.00 61.31 81 THR A O 1
ATOM 626 N N . ASP A 1 82 ? -13.020 -12.393 25.132 1.00 53.81 82 ASP A N 1
ATOM 627 C CA . ASP A 1 82 ? -13.028 -13.549 24.213 1.00 53.81 82 ASP A CA 1
ATOM 628 C C . ASP A 1 82 ? -14.172 -13.546 23.174 1.00 53.81 82 ASP A C 1
ATOM 630 O O . ASP A 1 82 ? -14.611 -14.589 22.686 1.00 53.81 82 ASP A O 1
ATOM 634 N N . SER A 1 83 ? -14.676 -12.376 22.779 1.00 58.09 83 SER A N 1
ATOM 635 C CA . SER A 1 83 ? -15.786 -12.273 21.816 1.00 58.09 83 SER A CA 1
ATOM 636 C C . SER A 1 83 ? -15.291 -12.230 20.362 1.00 58.09 83 SER A C 1
ATOM 638 O O . SER A 1 83 ? -15.558 -11.273 19.634 1.00 58.09 83 SER A O 1
ATOM 640 N N . PHE A 1 84 ? -14.564 -13.261 19.917 1.00 53.56 84 PHE A N 1
ATOM 641 C CA . PHE A 1 84 ? -13.970 -13.339 18.568 1.00 53.56 84 PHE A CA 1
ATOM 642 C C . PHE A 1 84 ? -14.982 -13.148 17.416 1.00 53.56 84 PHE A C 1
ATOM 644 O O . PHE A 1 84 ? -14.621 -12.613 16.367 1.00 53.56 84 PHE A O 1
ATOM 651 N N . SER A 1 85 ? -16.250 -13.532 17.602 1.00 52.66 85 SER A N 1
ATOM 652 C CA . SER A 1 85 ? -17.309 -13.391 16.587 1.00 52.66 85 SER A CA 1
ATOM 653 C C . SER A 1 85 ? -17.773 -11.942 16.386 1.00 52.66 85 SER A C 1
ATOM 655 O O . SER A 1 85 ? -17.902 -11.499 15.247 1.00 52.66 85 SER A O 1
ATOM 657 N N . ALA A 1 86 ? -17.946 -11.176 17.468 1.00 55.38 86 ALA A N 1
ATOM 658 C CA . ALA A 1 86 ? -18.345 -9.764 17.407 1.00 55.38 86 ALA A CA 1
ATOM 659 C C . ALA A 1 86 ? -17.235 -8.875 16.814 1.00 55.38 86 ALA A C 1
ATOM 661 O O . ALA A 1 86 ? -17.497 -7.897 16.114 1.00 55.38 86 ALA A O 1
ATOM 662 N N . ILE A 1 87 ? -15.977 -9.255 17.052 1.00 55.59 87 ILE A N 1
ATOM 663 C CA . ILE A 1 87 ? -14.790 -8.589 16.507 1.00 55.59 87 ILE A CA 1
ATOM 664 C C . ILE A 1 87 ? -14.734 -8.734 14.978 1.00 55.59 87 ILE A C 1
ATOM 666 O O . ILE A 1 87 ? -14.421 -7.766 14.286 1.00 55.59 87 ILE A O 1
ATOM 670 N N . GLY A 1 88 ? -15.061 -9.916 14.444 1.00 55.81 88 GLY A N 1
ATOM 671 C CA . GLY A 1 88 ? -15.010 -10.196 13.006 1.00 55.81 88 GLY A CA 1
ATOM 672 C C . GLY A 1 88 ? -16.057 -9.435 12.187 1.00 55.81 88 GLY A C 1
ATOM 673 O O . GLY A 1 88 ? -15.730 -8.877 11.139 1.00 55.81 88 GLY A O 1
ATOM 674 N N . GLU A 1 89 ? -17.297 -9.359 12.673 1.00 59.31 89 GLU A N 1
ATOM 675 C CA . GLU A 1 89 ? -18.389 -8.667 11.971 1.00 59.31 89 GLU A CA 1
ATOM 676 C C . GLU A 1 89 ? -18.174 -7.146 11.947 1.00 59.31 89 GLU A C 1
ATOM 678 O O . GLU A 1 89 ? -18.295 -6.502 10.900 1.00 59.31 89 GLU A O 1
ATOM 683 N N . GLN A 1 90 ? -17.733 -6.581 13.074 1.00 61.75 90 GLN A N 1
ATOM 684 C CA . GLN A 1 90 ? -17.395 -5.165 13.156 1.00 61.75 90 GLN A CA 1
ATOM 685 C C . GLN A 1 90 ? -16.158 -4.832 12.306 1.00 61.75 90 GLN A C 1
ATOM 687 O O . GLN A 1 90 ? -16.154 -3.825 11.596 1.00 61.75 90 GLN A O 1
ATOM 692 N N . ALA A 1 91 ? -15.136 -5.697 12.298 1.00 60.50 91 ALA A N 1
ATOM 693 C CA . ALA A 1 91 ? -13.974 -5.540 11.425 1.00 60.50 91 ALA A CA 1
ATOM 694 C C . ALA A 1 91 ? -14.364 -5.509 9.948 1.00 60.50 91 ALA A C 1
ATOM 696 O O . ALA A 1 91 ? -13.832 -4.687 9.210 1.00 60.50 91 ALA A O 1
ATOM 697 N N . TYR A 1 92 ? -15.287 -6.370 9.514 1.00 63.22 92 TYR A N 1
ATOM 698 C CA . TYR A 1 92 ? -15.667 -6.475 8.107 1.00 63.22 92 TYR A CA 1
ATOM 699 C C . TYR A 1 92 ? -16.292 -5.178 7.574 1.00 63.22 92 TYR A C 1
ATOM 701 O O . TYR A 1 92 ? -15.923 -4.713 6.493 1.00 63.22 92 TYR A O 1
ATOM 709 N N . HIS A 1 93 ? -17.178 -4.550 8.355 1.00 70.12 93 HIS A N 1
ATOM 710 C CA . HIS A 1 93 ? -17.840 -3.305 7.956 1.00 70.12 93 HIS A CA 1
ATOM 711 C C . HIS A 1 93 ? -16.843 -2.145 7.791 1.00 70.12 93 HIS A C 1
ATOM 713 O O . HIS A 1 93 ? -16.851 -1.448 6.774 1.00 70.12 93 HIS A O 1
ATOM 719 N N . TYR A 1 94 ? -15.917 -1.986 8.742 1.00 71.69 94 TYR A N 1
ATOM 720 C CA . TYR A 1 94 ? -14.872 -0.961 8.655 1.00 71.69 94 TYR A CA 1
ATOM 721 C C . TYR A 1 94 ? -13.780 -1.310 7.635 1.00 71.69 94 TYR A C 1
ATOM 723 O O . TYR A 1 94 ? -13.231 -0.413 6.994 1.00 71.69 94 TYR A O 1
ATOM 731 N N . ALA A 1 95 ? -13.487 -2.598 7.430 1.00 75.44 95 ALA A N 1
ATOM 732 C CA . ALA A 1 95 ? -12.496 -3.056 6.465 1.00 75.44 95 ALA A CA 1
ATOM 733 C C . ALA A 1 95 ? -12.929 -2.785 5.027 1.00 75.44 95 ALA A C 1
ATOM 735 O O . ALA A 1 95 ? -12.104 -2.323 4.245 1.00 75.44 95 ALA A O 1
ATOM 736 N N . ALA A 1 96 ? -14.200 -2.998 4.674 1.00 83.94 96 ALA A N 1
ATOM 737 C CA . ALA A 1 96 ? -14.691 -2.690 3.330 1.00 83.94 96 ALA A CA 1
ATOM 738 C C . ALA A 1 96 ? -14.486 -1.204 2.983 1.00 83.94 96 ALA A C 1
ATOM 740 O O . ALA A 1 96 ? -13.952 -0.870 1.922 1.00 83.94 96 ALA A O 1
ATOM 741 N N . PHE A 1 97 ? -14.828 -0.314 3.919 1.00 85.81 97 PHE A N 1
ATOM 742 C CA . PHE A 1 97 ? -14.613 1.124 3.776 1.00 85.81 97 PHE A CA 1
ATOM 743 C C . PHE A 1 97 ? -13.120 1.490 3.707 1.00 85.81 97 PHE A C 1
ATOM 745 O O . PHE A 1 97 ? -12.700 2.226 2.811 1.00 85.81 97 PHE A O 1
ATOM 752 N N . ALA A 1 98 ? -12.296 0.933 4.598 1.00 85.81 98 ALA A N 1
ATOM 753 C CA . ALA A 1 98 ? -10.856 1.187 4.632 1.00 85.81 98 ALA A CA 1
ATOM 754 C C . ALA A 1 98 ? -10.135 0.687 3.371 1.00 85.81 98 ALA A C 1
ATOM 756 O O . ALA A 1 98 ? -9.261 1.379 2.845 1.00 85.81 98 ALA A O 1
ATOM 757 N N . VAL A 1 99 ? -10.510 -0.486 2.854 1.00 89.31 99 VAL A N 1
ATOM 758 C CA . VAL A 1 99 ? -9.986 -1.030 1.595 1.00 89.31 99 VAL A CA 1
ATOM 759 C C . VAL A 1 99 ? -10.345 -0.099 0.443 1.00 89.31 99 VAL A C 1
ATOM 761 O O . VAL A 1 99 ? -9.466 0.255 -0.341 1.00 89.31 99 VAL A O 1
ATOM 764 N N . LEU A 1 100 ? -11.596 0.366 0.372 1.00 91.69 100 LEU A N 1
ATOM 765 C CA . LEU A 1 100 ? -12.033 1.282 -0.678 1.00 91.69 100 LEU A CA 1
ATOM 766 C C . LEU A 1 100 ? -11.246 2.599 -0.644 1.00 91.69 100 LEU A C 1
ATOM 768 O O . LEU A 1 100 ? -10.680 2.998 -1.663 1.00 91.69 100 LEU A O 1
ATOM 772 N N . LEU A 1 101 ? -11.125 3.234 0.525 1.00 91.88 101 LEU A N 1
ATOM 773 C CA . LEU A 1 101 ? -10.306 4.439 0.677 1.00 91.88 101 LEU A CA 1
ATOM 774 C C . LEU A 1 101 ? -8.844 4.187 0.306 1.00 91.88 101 LEU A C 1
ATOM 776 O O . LEU A 1 101 ? -8.246 5.009 -0.387 1.00 91.88 101 LEU A O 1
ATOM 780 N N . THR A 1 102 ? -8.277 3.055 0.727 1.00 92.44 102 THR A N 1
ATOM 781 C CA . THR A 1 102 ? -6.885 2.704 0.418 1.00 92.44 102 THR A CA 1
ATOM 782 C C . THR A 1 102 ? -6.670 2.615 -1.081 1.00 92.44 102 THR A C 1
ATOM 784 O O . THR A 1 102 ? -5.770 3.272 -1.600 1.00 92.44 102 THR A O 1
ATOM 787 N N . VAL A 1 103 ? -7.530 1.886 -1.795 1.00 92.81 103 VAL A N 1
ATOM 788 C CA . VAL A 1 103 ? -7.442 1.759 -3.254 1.00 92.81 103 VAL A CA 1
ATOM 789 C C . VAL A 1 103 ? -7.558 3.131 -3.921 1.00 92.81 103 VAL A C 1
ATOM 791 O O . VAL A 1 103 ? -6.700 3.485 -4.730 1.00 92.81 103 VAL A O 1
ATOM 794 N N . LEU A 1 104 ? -8.553 3.944 -3.550 1.00 92.69 104 LEU A N 1
ATOM 795 C CA . LEU A 1 104 ? -8.756 5.272 -4.143 1.00 92.69 104 LEU A CA 1
ATOM 796 C C . LEU A 1 104 ? -7.558 6.202 -3.908 1.00 92.69 104 LEU A C 1
ATOM 798 O O . LEU A 1 104 ? -7.081 6.864 -4.835 1.00 92.69 104 LEU A O 1
ATOM 802 N N . LEU A 1 105 ? -7.050 6.260 -2.678 1.00 92.38 105 LEU A N 1
ATOM 803 C CA . LEU A 1 105 ? -5.941 7.147 -2.332 1.00 92.38 105 LEU A CA 1
ATOM 804 C C . LEU A 1 105 ? -4.611 6.640 -2.891 1.00 92.38 105 LEU A C 1
ATOM 806 O O . LEU A 1 105 ? -3.774 7.458 -3.267 1.00 92.38 105 LEU A O 1
ATOM 810 N N . PHE A 1 106 ? -4.423 5.328 -3.023 1.00 90.56 106 PHE A N 1
ATOM 811 C CA . PHE A 1 106 ? -3.233 4.763 -3.659 1.00 90.56 106 PHE A CA 1
ATOM 812 C C . PHE A 1 106 ? -3.230 5.016 -5.165 1.00 90.56 106 PHE A C 1
ATOM 814 O O . PHE A 1 106 ? -2.181 5.347 -5.726 1.00 90.56 106 PHE A O 1
ATOM 821 N N . VAL A 1 107 ? -4.394 4.938 -5.819 1.00 91.19 107 VAL A N 1
ATOM 822 C CA . VAL A 1 107 ? -4.550 5.389 -7.209 1.00 91.19 107 VAL A CA 1
ATOM 823 C C . VAL A 1 107 ? -4.178 6.867 -7.315 1.00 91.19 107 VAL A C 1
ATOM 825 O O . VAL A 1 107 ? -3.335 7.217 -8.141 1.00 91.19 107 VAL A O 1
ATOM 828 N N . ARG A 1 108 ? -4.718 7.722 -6.436 1.00 89.88 108 ARG A N 1
ATOM 829 C CA . ARG A 1 108 ? -4.422 9.164 -6.437 1.00 89.88 108 ARG A CA 1
ATOM 830 C C . ARG A 1 108 ? -2.945 9.478 -6.183 1.00 89.88 108 ARG A C 1
ATOM 832 O O . ARG A 1 108 ? -2.414 10.406 -6.782 1.00 89.88 108 ARG A O 1
ATOM 839 N N . ALA A 1 109 ? -2.279 8.706 -5.330 1.00 86.62 109 ALA A N 1
ATOM 840 C CA . ALA A 1 109 ? -0.854 8.846 -5.040 1.00 86.62 109 ALA A CA 1
ATOM 841 C C . ALA A 1 109 ? 0.058 8.254 -6.134 1.00 86.62 109 ALA A C 1
ATOM 843 O O . ALA A 1 109 ? 1.279 8.296 -5.999 1.00 86.62 109 ALA A O 1
ATOM 844 N N . GLY A 1 110 ? -0.499 7.663 -7.199 1.00 85.19 110 GLY A N 1
ATOM 845 C CA . GLY A 1 110 ? 0.284 7.028 -8.262 1.00 85.19 110 GLY A CA 1
ATOM 846 C C . GLY A 1 110 ? 0.995 5.746 -7.817 1.00 85.19 110 GLY A C 1
ATOM 847 O O . GLY A 1 110 ? 1.892 5.261 -8.508 1.00 85.19 110 GLY A O 1
ATOM 848 N N . LEU A 1 111 ? 0.594 5.155 -6.687 1.00 85.50 111 LEU A N 1
ATOM 849 C CA . LEU A 1 111 ? 1.195 3.933 -6.148 1.00 85.50 111 LEU A CA 1
ATOM 850 C C . LEU A 1 111 ? 0.956 2.730 -7.080 1.00 85.50 111 LEU A C 1
ATOM 852 O O . LEU A 1 111 ? 1.773 1.812 -7.126 1.00 85.50 111 LEU A O 1
ATOM 856 N N . TYR A 1 112 ? -0.092 2.740 -7.902 1.00 84.81 112 TYR A N 1
ATOM 857 C CA . TYR A 1 112 ? -0.304 1.716 -8.935 1.00 84.81 112 TYR A CA 1
ATOM 858 C C . TYR A 1 112 ? 0.440 1.985 -10.254 1.00 84.81 112 TYR A C 1
ATOM 860 O O . TYR A 1 112 ? 0.315 1.202 -11.195 1.00 84.81 112 TYR A O 1
ATOM 868 N N . GLY A 1 113 ? 1.248 3.048 -10.314 1.00 78.00 113 GLY A N 1
ATOM 869 C CA . GLY A 1 113 ? 2.030 3.435 -11.485 1.00 78.00 113 GLY A CA 1
ATOM 870 C C . GLY A 1 113 ? 3.142 2.452 -11.873 1.00 78.00 113 GLY A C 1
ATOM 871 O O . GLY A 1 113 ? 3.384 1.412 -11.236 1.00 78.00 113 GLY A O 1
ATOM 872 N N . ASP A 1 114 ? 3.831 2.785 -12.964 1.00 71.06 114 ASP A N 1
ATOM 873 C CA . ASP A 1 114 ? 4.843 1.915 -13.553 1.00 71.06 114 ASP A CA 1
ATOM 874 C C . ASP A 1 114 ? 6.101 1.777 -12.673 1.00 71.06 114 ASP A C 1
ATOM 876 O O . ASP A 1 114 ? 6.420 2.626 -11.845 1.00 71.06 114 ASP A O 1
ATOM 880 N N . ARG A 1 115 ? 6.848 0.675 -12.826 1.00 65.62 115 ARG A N 1
ATOM 881 C CA . ARG A 1 115 ? 7.977 0.314 -11.943 1.00 65.62 115 ARG A CA 1
ATOM 882 C C . ARG A 1 115 ? 9.106 1.351 -11.943 1.00 65.62 115 ARG A C 1
ATOM 884 O O . ARG A 1 115 ? 9.927 1.330 -11.033 1.00 65.62 115 ARG A O 1
ATOM 891 N N . SER A 1 116 ? 9.203 2.163 -12.989 1.00 63.56 116 SER A N 1
ATOM 892 C CA . SER A 1 116 ? 10.186 3.240 -13.129 1.00 63.56 116 SER A CA 1
ATOM 893 C C . SER A 1 116 ? 9.813 4.492 -12.334 1.00 63.56 116 SER A C 1
ATOM 895 O O . SER A 1 116 ? 10.712 5.235 -11.961 1.00 63.56 116 SER A O 1
ATOM 897 N N . SER A 1 117 ? 8.525 4.704 -12.055 1.00 64.81 117 SER A N 1
ATOM 898 C CA . SER A 1 117 ? 7.999 5.907 -11.403 1.00 64.81 117 SER A CA 1
ATOM 899 C C . SER A 1 117 ? 7.304 5.635 -10.070 1.00 64.81 117 SER A C 1
ATOM 901 O O . SER A 1 117 ? 6.770 6.566 -9.473 1.00 64.81 117 SER A O 1
ATOM 903 N N . ARG A 1 118 ? 7.301 4.382 -9.587 1.00 69.44 118 ARG A N 1
ATOM 904 C CA . ARG A 1 118 ? 6.658 4.026 -8.316 1.00 69.44 118 ARG A CA 1
ATOM 905 C C . ARG A 1 118 ? 7.258 4.837 -7.169 1.00 69.44 118 ARG A C 1
ATOM 907 O O . ARG A 1 118 ? 8.445 4.670 -6.874 1.00 69.44 118 ARG A O 1
ATOM 914 N N . PRO A 1 119 ? 6.451 5.680 -6.510 1.00 72.19 119 PRO A N 1
ATOM 915 C CA . PRO A 1 119 ? 6.930 6.450 -5.385 1.00 72.19 119 PRO A CA 1
ATOM 916 C C . PRO A 1 119 ? 7.210 5.507 -4.202 1.00 72.19 119 PRO A C 1
ATOM 918 O O . PRO A 1 119 ? 6.543 4.485 -4.030 1.00 72.19 119 PRO A O 1
ATOM 921 N N . GLY A 1 120 ? 8.270 5.807 -3.449 1.00 81.25 120 GLY A N 1
ATOM 922 C CA . GLY A 1 120 ? 8.818 4.916 -2.421 1.00 81.25 120 GLY A CA 1
ATOM 923 C C . GLY A 1 120 ? 7.958 4.800 -1.158 1.00 81.25 120 GLY A C 1
ATOM 924 O O . GLY A 1 120 ? 6.822 5.268 -1.102 1.00 81.25 120 GLY A O 1
ATOM 925 N N . LEU A 1 121 ? 8.539 4.218 -0.102 1.00 83.62 121 LEU A N 1
ATOM 926 C CA . LEU A 1 121 ? 7.858 3.958 1.175 1.00 83.62 121 LEU A CA 1
ATOM 927 C C . LEU A 1 121 ? 7.178 5.204 1.763 1.00 83.62 121 LEU A C 1
ATOM 929 O O . LEU A 1 121 ? 6.064 5.108 2.269 1.00 83.62 121 LEU A O 1
ATOM 933 N N . GLY A 1 122 ? 7.788 6.384 1.617 1.00 87.69 122 GLY A N 1
ATOM 934 C CA . GLY A 1 122 ? 7.197 7.645 2.076 1.00 87.69 122 GLY A CA 1
ATOM 935 C C . GLY A 1 122 ? 5.826 7.952 1.461 1.00 87.69 122 GLY A C 1
ATOM 936 O O . GLY A 1 122 ? 4.955 8.463 2.158 1.00 87.69 122 GLY A O 1
ATOM 937 N N . ALA A 1 123 ? 5.591 7.585 0.196 1.00 87.56 123 ALA A N 1
ATOM 938 C CA . ALA A 1 123 ? 4.288 7.774 -0.442 1.00 87.56 123 ALA A CA 1
ATOM 939 C C . ALA A 1 123 ? 3.238 6.767 0.039 1.0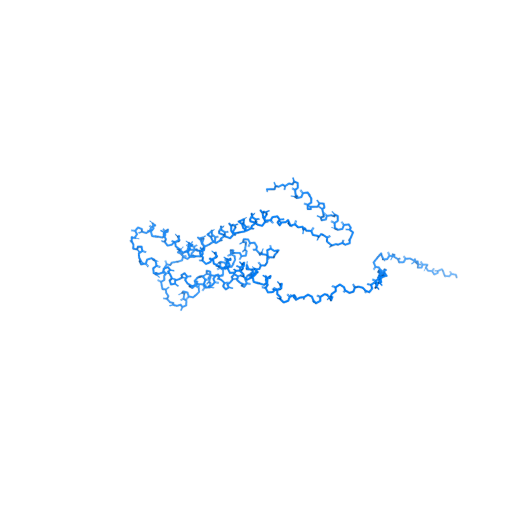0 87.56 123 ALA A C 1
ATOM 941 O O . ALA A 1 123 ? 2.062 7.105 0.115 1.00 87.56 123 ALA A O 1
ATOM 942 N N . ILE A 1 124 ? 3.655 5.549 0.404 1.00 89.62 124 ILE A N 1
ATOM 943 C CA . ILE A 1 124 ? 2.768 4.570 1.049 1.00 89.62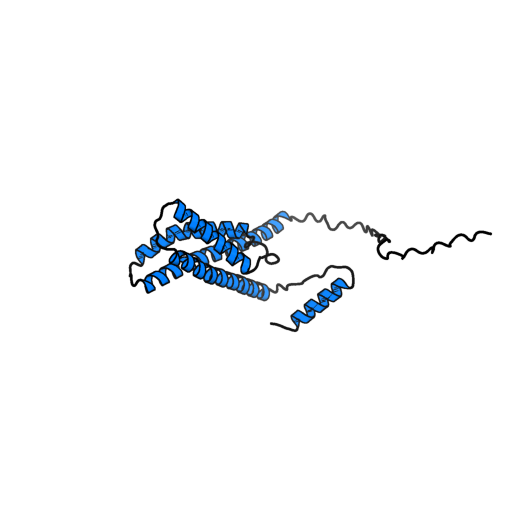 124 ILE A CA 1
ATOM 944 C C . ILE A 1 124 ? 2.331 5.117 2.408 1.00 89.62 124 ILE A C 1
ATOM 946 O O . ILE A 1 124 ? 1.140 5.155 2.700 1.00 89.62 124 ILE A O 1
ATOM 950 N N . VAL A 1 125 ? 3.283 5.589 3.217 1.00 91.06 125 VAL A N 1
ATOM 951 C CA . VAL A 1 125 ? 3.005 6.133 4.552 1.00 91.06 125 VAL A CA 1
ATOM 952 C C . VAL A 1 125 ? 2.107 7.366 4.472 1.00 91.06 125 VAL A C 1
ATOM 954 O O . VAL A 1 125 ? 1.128 7.441 5.208 1.00 91.06 125 VAL A O 1
ATOM 957 N N . SER A 1 126 ? 2.378 8.306 3.562 1.00 92.00 126 SER A N 1
ATOM 958 C CA . SER A 1 126 ? 1.549 9.510 3.414 1.00 92.00 126 SER A CA 1
ATOM 959 C C . SER A 1 126 ? 0.141 9.197 2.900 1.00 92.00 126 SER A C 1
ATOM 961 O O . SER A 1 126 ? -0.835 9.791 3.369 1.00 92.00 126 SER A O 1
ATOM 963 N N . ALA A 1 127 ? 0.008 8.237 1.980 1.00 91.12 127 ALA A N 1
ATOM 964 C CA . ALA A 1 127 ? -1.288 7.783 1.501 1.00 91.12 127 ALA A CA 1
ATOM 965 C C . ALA A 1 127 ? -2.073 7.070 2.610 1.00 91.12 127 ALA A C 1
ATOM 967 O O . ALA A 1 127 ? -3.237 7.398 2.815 1.00 91.12 127 ALA A O 1
ATOM 968 N N . LEU A 1 128 ? -1.445 6.170 3.375 1.00 91.56 128 LEU A N 1
ATOM 969 C CA . LEU A 1 128 ? -2.078 5.503 4.521 1.00 91.56 128 LEU A CA 1
ATOM 970 C C . LEU A 1 128 ? -2.474 6.492 5.618 1.00 91.56 128 LEU A C 1
ATOM 972 O O . LEU A 1 128 ? -3.567 6.389 6.165 1.00 91.56 128 LEU A O 1
ATOM 976 N N . PHE A 1 129 ? -1.630 7.485 5.896 1.00 91.81 129 PHE A N 1
ATOM 977 C CA . PHE A 1 129 ? -1.970 8.567 6.815 1.00 91.81 129 PHE A CA 1
ATOM 978 C C . PHE A 1 129 ? -3.199 9.341 6.329 1.00 91.81 129 PHE A C 1
ATOM 980 O O . PHE A 1 129 ? -4.109 9.613 7.105 1.00 91.81 129 PHE A O 1
ATOM 987 N N . SER A 1 130 ? -3.267 9.636 5.029 1.00 91.62 130 SER A N 1
ATOM 988 C CA . SER A 1 130 ? -4.424 10.299 4.422 1.00 91.62 130 SER A CA 1
ATOM 989 C C . SER A 1 130 ? -5.689 9.434 4.498 1.00 91.62 130 SER A C 1
ATOM 991 O O . SER A 1 130 ? -6.759 9.956 4.794 1.00 91.62 130 SER A O 1
ATOM 993 N N . VAL A 1 131 ? -5.581 8.119 4.270 1.00 91.12 131 VAL A N 1
ATOM 994 C CA . VAL A 1 131 ? -6.693 7.160 4.423 1.00 91.12 131 VAL A CA 1
ATOM 995 C C . VAL A 1 131 ? -7.207 7.174 5.850 1.00 91.12 131 VAL A C 1
ATOM 997 O O . VAL A 1 131 ? -8.408 7.317 6.067 1.00 91.12 131 VAL A O 1
ATOM 1000 N N . ALA A 1 132 ? -6.294 7.068 6.813 1.00 88.88 132 ALA A N 1
ATOM 1001 C CA . ALA A 1 132 ? -6.630 7.115 8.219 1.00 88.88 132 ALA A CA 1
ATOM 1002 C C . ALA A 1 132 ? -7.328 8.443 8.539 1.00 88.88 132 ALA A C 1
ATOM 1004 O O . ALA A 1 132 ? -8.421 8.432 9.094 1.00 88.88 132 ALA A O 1
ATOM 1005 N N . PHE A 1 133 ? -6.757 9.580 8.140 1.00 89.88 133 PHE A N 1
ATOM 1006 C CA . PHE A 1 133 ? -7.335 10.897 8.404 1.00 89.88 133 PHE A CA 1
ATOM 1007 C C . PHE A 1 133 ? -8.758 11.050 7.841 1.00 89.88 133 PHE A C 1
ATOM 1009 O O . PHE A 1 133 ? -9.648 11.537 8.535 1.00 89.88 133 PHE A O 1
ATOM 1016 N N . VAL A 1 134 ? -9.003 10.581 6.613 1.00 89.69 134 VAL A N 1
ATOM 1017 C CA . VAL A 1 134 ? -10.347 10.583 6.009 1.00 89.69 134 VAL A CA 1
ATOM 1018 C C . VAL A 1 134 ? -11.299 9.665 6.776 1.00 89.69 134 VAL A C 1
ATOM 1020 O O . VAL A 1 134 ? -12.438 10.050 7.036 1.00 89.69 134 VAL A O 1
ATOM 1023 N N . ALA A 1 135 ? -10.844 8.475 7.172 1.00 84.88 135 ALA A N 1
ATOM 1024 C CA . ALA A 1 135 ? -11.654 7.548 7.955 1.00 84.88 135 ALA A CA 1
ATOM 1025 C C . ALA A 1 135 ? -11.997 8.099 9.348 1.00 84.88 135 ALA A C 1
ATOM 1027 O O . ALA A 1 135 ? -13.124 7.936 9.809 1.00 84.88 135 ALA A O 1
ATOM 1028 N N . PHE A 1 136 ? -11.055 8.795 9.985 1.00 83.44 136 PHE A N 1
ATOM 1029 C CA . PHE A 1 136 ? -11.262 9.486 11.255 1.00 83.44 136 PHE A CA 1
ATOM 1030 C C . PHE A 1 136 ? -12.315 10.584 11.132 1.00 83.44 136 PHE A C 1
ATOM 1032 O O . PHE A 1 136 ? -13.275 10.601 11.897 1.00 83.44 136 PHE A O 1
ATOM 1039 N N . LEU A 1 137 ? -12.177 11.458 10.131 1.00 86.81 137 LEU A N 1
ATOM 1040 C CA . LEU A 1 137 ? -13.140 12.531 9.896 1.00 86.81 137 LEU A CA 1
ATOM 1041 C C . LEU A 1 137 ? -14.543 11.972 9.628 1.00 86.81 137 LEU A C 1
ATOM 1043 O O . LEU A 1 137 ? -15.524 12.486 10.155 1.00 86.81 137 LEU A O 1
ATOM 1047 N N . TYR A 1 138 ? -14.641 10.897 8.844 1.00 83.94 138 TYR A N 1
ATOM 1048 C CA . TYR A 1 138 ? -15.912 10.223 8.588 1.00 83.94 138 TYR A CA 1
ATOM 1049 C C . TYR A 1 138 ? -16.549 9.665 9.871 1.00 83.94 138 TYR A C 1
ATOM 1051 O O . TYR A 1 138 ? -17.751 9.836 10.082 1.00 83.94 138 TYR A O 1
ATOM 1059 N N . ALA A 1 139 ? -15.756 9.034 10.741 1.00 79.06 139 ALA A N 1
ATOM 1060 C CA . ALA A 1 139 ? -16.241 8.496 12.010 1.00 79.06 139 ALA A CA 1
ATOM 1061 C C . ALA A 1 139 ? -16.761 9.600 12.948 1.00 79.06 139 ALA A C 1
ATOM 1063 O O . ALA A 1 139 ? -17.851 9.454 13.505 1.00 79.06 139 ALA A O 1
ATOM 1064 N N . GLU A 1 140 ? -16.028 10.713 13.056 1.00 81.25 140 GLU A N 1
ATOM 1065 C CA . GLU A 1 140 ? -16.409 11.874 13.871 1.00 81.25 140 GLU A CA 1
ATOM 1066 C C . GLU A 1 140 ? -17.714 12.510 13.367 1.00 81.25 140 GLU A C 1
ATOM 1068 O O . GLU A 1 140 ? -18.648 12.730 14.137 1.00 81.25 140 GLU A O 1
ATOM 1073 N N . LEU A 1 141 ? -17.833 12.722 12.049 1.00 83.94 141 LEU A N 1
ATOM 1074 C CA . LEU A 1 141 ? -19.039 13.291 11.431 1.00 83.94 141 LEU A CA 1
ATOM 1075 C C . LEU A 1 141 ? -20.273 12.392 11.576 1.00 83.94 141 LEU A C 1
ATOM 1077 O O . LEU A 1 141 ? -21.397 12.888 11.605 1.00 83.94 141 LEU A O 1
ATOM 1081 N N . THR A 1 142 ? -20.075 11.076 11.668 1.00 78.06 142 THR A N 1
ATOM 1082 C CA . THR A 1 142 ? -21.162 10.097 11.831 1.00 78.06 142 THR A CA 1
ATOM 1083 C C . THR A 1 142 ? -21.600 9.960 13.300 1.00 78.06 142 THR A C 1
ATOM 1085 O O . THR A 1 142 ? -22.540 9.227 13.601 1.00 78.06 142 THR A O 1
ATOM 1088 N N . GLY A 1 143 ? -20.955 10.671 14.235 1.00 63.53 143 GLY A N 1
ATOM 1089 C CA . GLY A 1 143 ? -21.339 10.687 15.651 1.00 63.53 143 GLY A CA 1
ATOM 1090 C C . GLY A 1 143 ? -21.065 9.373 16.389 1.00 63.53 143 GLY A C 1
ATOM 1091 O O . GLY A 1 143 ? -21.653 9.117 17.441 1.00 63.53 143 GLY A O 1
ATOM 1092 N N . GLN A 1 144 ? -20.186 8.521 15.853 1.00 60.84 144 GLN A N 1
ATOM 1093 C CA . GLN A 1 144 ? -19.764 7.291 16.522 1.00 60.84 144 GLN A CA 1
ATOM 1094 C C . GLN A 1 144 ? -18.869 7.668 17.715 1.00 60.84 144 GLN A C 1
ATOM 1096 O O . GLN A 1 144 ? -17.694 7.984 17.539 1.00 60.84 144 GLN A O 1
ATOM 1101 N N . GLN A 1 145 ? -19.412 7.639 18.938 1.00 50.12 145 GLN A N 1
ATOM 1102 C CA . GLN A 1 145 ? -18.657 7.918 20.167 1.00 50.12 145 GLN A CA 1
ATOM 1103 C C . GLN A 1 145 ? -17.729 6.756 20.535 1.00 50.12 145 GLN A C 1
ATOM 1105 O O . GLN A 1 145 ? -17.939 6.029 21.506 1.00 50.12 145 GLN A O 1
ATOM 1110 N N . PHE A 1 146 ? -16.671 6.566 19.757 1.00 51.94 146 PHE A N 1
ATOM 1111 C CA . PHE A 1 146 ? -15.584 5.691 20.148 1.00 51.94 146 PHE A CA 1
ATOM 1112 C C . PHE A 1 146 ? -14.520 6.519 20.870 1.00 51.94 146 PHE A C 1
ATOM 1114 O O . PHE A 1 146 ? -13.803 7.302 20.255 1.00 51.94 146 PHE A O 1
ATOM 1121 N N . SER A 1 147 ? -14.375 6.297 22.181 1.00 47.34 147 SER A N 1
ATOM 1122 C CA . SER A 1 147 ? -13.259 6.768 23.025 1.00 47.34 147 SER A CA 1
ATOM 1123 C C . SER A 1 147 ? -11.930 6.103 22.604 1.00 47.34 147 SER A C 1
ATOM 1125 O O . SER A 1 147 ? -11.319 5.326 23.332 1.00 47.34 147 SER A O 1
ATOM 1127 N N . SER A 1 148 ? -11.551 6.255 21.335 1.00 58.97 148 SER A N 1
ATOM 1128 C CA . SER A 1 148 ? -10.687 5.313 20.607 1.00 58.97 148 SER A CA 1
ATOM 1129 C C . SER A 1 148 ? -9.571 5.988 19.825 1.00 58.97 148 SER A C 1
ATOM 1131 O O . SER A 1 148 ? -9.070 5.42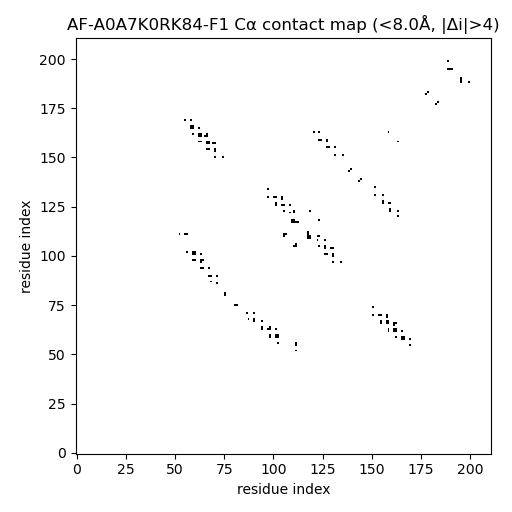5 18.851 1.00 58.97 148 SER A O 1
ATOM 1133 N N . TYR A 1 149 ? -9.108 7.142 20.305 1.00 67.31 149 TYR A N 1
ATOM 1134 C CA . TYR A 1 149 ? -7.894 7.789 19.806 1.00 67.31 149 TYR A CA 1
ATOM 1135 C C . TYR A 1 149 ? -6.732 6.783 19.662 1.00 67.31 149 TYR A C 1
ATOM 1137 O O . TYR A 1 149 ? -6.095 6.702 18.616 1.00 67.31 149 TYR A O 1
ATOM 1145 N N . TYR A 1 150 ? -6.522 5.919 20.661 1.00 68.38 150 TYR A N 1
ATOM 1146 C CA . TYR A 1 150 ? -5.449 4.915 20.650 1.00 68.38 150 TYR A CA 1
ATOM 1147 C C . TYR A 1 150 ? -5.658 3.759 19.665 1.00 68.38 150 TYR A C 1
ATOM 1149 O O . TYR A 1 150 ? -4.692 3.275 19.079 1.00 68.38 150 TYR A O 1
ATOM 1157 N N . ILE A 1 151 ? -6.901 3.315 19.457 1.00 68.94 151 ILE A N 1
ATOM 1158 C CA . ILE A 1 151 ? -7.197 2.219 18.518 1.00 68.94 151 ILE A CA 1
ATOM 1159 C C . ILE A 1 151 ? -6.935 2.687 17.092 1.00 68.94 151 ILE A C 1
ATOM 1161 O O . ILE A 1 151 ? -6.361 1.949 16.295 1.00 68.94 151 ILE A O 1
ATOM 1165 N N . PHE A 1 152 ? -7.276 3.939 16.797 1.00 74.38 152 PHE A N 1
ATOM 1166 C CA . PHE A 1 152 ? -7.026 4.537 15.500 1.00 74.38 152 PHE A CA 1
ATOM 1167 C C . PHE A 1 152 ? -5.523 4.583 15.167 1.00 74.38 152 PHE A C 1
ATOM 1169 O O . PHE A 1 152 ? -5.099 4.014 14.157 1.00 74.38 152 PHE A O 1
ATOM 1176 N N . TRP A 1 153 ? -4.687 5.144 16.049 1.00 78.75 153 TRP A N 1
ATOM 1177 C CA . TRP A 1 153 ? -3.232 5.161 15.833 1.00 78.75 153 TRP A CA 1
ATOM 1178 C C . TRP A 1 153 ? -2.616 3.758 15.807 1.00 78.75 153 TRP A C 1
ATOM 1180 O O . TRP A 1 153 ? -1.715 3.503 15.007 1.00 78.75 153 TRP A O 1
ATOM 1190 N N . GLY A 1 154 ? -3.140 2.827 16.611 1.00 81.75 154 GLY A N 1
ATOM 1191 C CA . GLY A 1 154 ? -2.744 1.420 16.567 1.00 81.75 154 GLY A CA 1
ATOM 1192 C C . GLY A 1 154 ? -2.986 0.805 15.188 1.00 81.75 154 GLY A C 1
ATOM 1193 O O . GLY A 1 154 ? -2.057 0.276 14.578 1.00 81.75 154 GLY A O 1
ATOM 1194 N N . THR A 1 155 ? -4.204 0.939 14.652 1.00 82.31 155 THR A N 1
ATOM 1195 C CA . THR A 1 155 ? -4.546 0.415 13.317 1.00 82.31 155 THR A CA 1
ATOM 1196 C C . THR A 1 155 ? -3.680 1.020 12.212 1.00 82.31 155 THR A C 1
ATOM 1198 O O . THR A 1 155 ? -3.261 0.292 11.313 1.00 82.31 155 THR A O 1
ATOM 1201 N N . LEU A 1 156 ? -3.331 2.309 12.304 1.00 87.62 156 LEU A N 1
ATOM 1202 C CA . LEU A 1 156 ? -2.439 2.958 11.342 1.00 87.62 156 LEU A CA 1
ATOM 1203 C C . LEU A 1 156 ? -1.030 2.349 11.364 1.00 87.62 156 LEU A C 1
ATOM 1205 O O . LEU A 1 156 ? -0.472 2.074 10.302 1.00 87.62 156 LEU A O 1
ATOM 1209 N N . ILE A 1 157 ? -0.459 2.101 12.546 1.00 90.00 157 ILE A N 1
ATOM 1210 C CA . ILE A 1 157 ? 0.867 1.475 12.667 1.00 90.00 157 ILE A CA 1
ATOM 1211 C C . ILE A 1 157 ? 0.845 0.065 12.063 1.00 90.00 157 ILE A C 1
ATOM 1213 O O . ILE A 1 157 ? 1.704 -0.267 11.241 1.00 90.00 157 ILE A O 1
ATOM 1217 N N . PHE A 1 158 ? -0.166 -0.742 12.398 1.00 89.19 158 PHE A N 1
ATOM 1218 C CA . PHE A 1 158 ? -0.331 -2.076 11.812 1.00 89.19 158 PHE A CA 1
ATOM 1219 C C . PHE A 1 158 ? -0.524 -2.026 10.293 1.00 89.19 158 PHE A C 1
ATOM 1221 O O . PHE A 1 158 ? 0.016 -2.883 9.589 1.00 89.19 158 PHE A O 1
ATOM 1228 N N . ALA A 1 159 ? -1.234 -1.020 9.776 1.00 89.81 159 ALA A N 1
ATOM 1229 C CA . ALA A 1 159 ? -1.406 -0.815 8.342 1.00 89.81 159 ALA A CA 1
ATOM 1230 C C . ALA A 1 159 ? -0.080 -0.464 7.664 1.00 89.81 159 ALA A C 1
ATOM 1232 O O . ALA A 1 159 ? 0.269 -1.090 6.668 1.00 89.81 159 ALA A O 1
ATOM 1233 N N . ILE A 1 160 ? 0.699 0.468 8.219 1.00 92.94 160 ILE A N 1
ATOM 1234 C CA . ILE A 1 160 ? 2.008 0.849 7.670 1.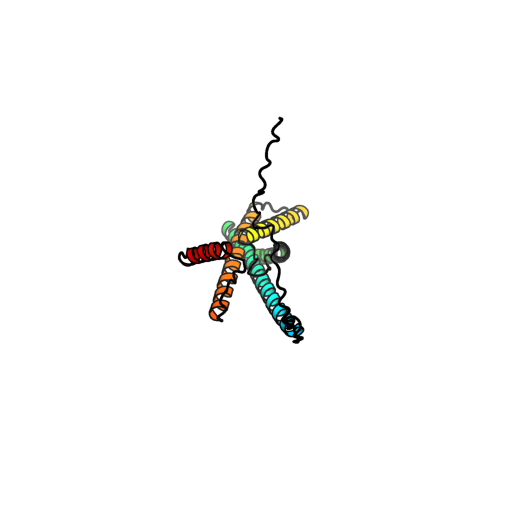00 92.94 160 ILE A CA 1
ATOM 1235 C C . ILE A 1 160 ? 2.941 -0.362 7.602 1.00 92.94 160 ILE A C 1
ATOM 1237 O O . ILE A 1 160 ? 3.552 -0.604 6.559 1.00 92.94 160 ILE A O 1
ATOM 1241 N N . ILE A 1 161 ? 3.020 -1.140 8.684 1.00 93.12 161 ILE A N 1
ATOM 1242 C CA . ILE A 1 161 ? 3.888 -2.319 8.753 1.00 93.12 161 ILE A CA 1
ATOM 1243 C C . ILE A 1 161 ? 3.414 -3.385 7.762 1.00 93.12 161 ILE A C 1
ATOM 1245 O O . ILE A 1 161 ? 4.193 -3.826 6.921 1.00 93.12 161 ILE A O 1
ATOM 1249 N N . THR A 1 162 ? 2.141 -3.779 7.825 1.00 91.19 162 THR A N 1
ATOM 1250 C CA . THR A 1 162 ? 1.614 -4.895 7.025 1.00 91.19 162 THR A CA 1
ATOM 1251 C C . THR A 1 162 ? 1.570 -4.555 5.535 1.00 91.19 162 THR A C 1
ATOM 1253 O O . THR A 1 162 ? 2.045 -5.341 4.715 1.00 91.19 162 THR A O 1
ATOM 1256 N N . VAL A 1 163 ? 1.062 -3.373 5.166 1.00 91.38 163 VAL A N 1
ATOM 1257 C CA . VAL A 1 163 ? 0.999 -2.924 3.763 1.00 91.38 163 VAL A CA 1
ATOM 1258 C C . VAL A 1 163 ? 2.402 -2.681 3.219 1.00 91.38 163 VAL A C 1
ATOM 1260 O O . VAL A 1 163 ? 2.724 -3.166 2.136 1.00 91.38 163 VAL A O 1
ATOM 1263 N N . GLY A 1 164 ? 3.269 -1.999 3.973 1.00 91.31 164 GLY A N 1
ATOM 1264 C CA . GLY A 1 164 ? 4.657 -1.768 3.573 1.00 91.31 164 GLY A CA 1
ATOM 1265 C C . GLY A 1 164 ? 5.428 -3.072 3.350 1.00 91.31 164 GLY A C 1
ATOM 1266 O O . GLY A 1 164 ? 6.067 -3.240 2.308 1.00 91.31 164 GLY A O 1
ATOM 1267 N N . ALA A 1 165 ? 5.315 -4.025 4.280 1.00 91.56 165 ALA A N 1
ATOM 1268 C CA . ALA A 1 165 ? 5.971 -5.327 4.182 1.00 91.56 165 ALA A CA 1
ATOM 1269 C C . ALA A 1 165 ? 5.445 -6.153 3.003 1.00 91.56 165 ALA A C 1
ATOM 1271 O O . ALA A 1 165 ? 6.237 -6.674 2.215 1.00 91.56 165 ALA A O 1
ATOM 1272 N N . MET A 1 166 ? 4.123 -6.239 2.837 1.00 90.56 166 MET A N 1
ATOM 1273 C CA . MET A 1 166 ? 3.513 -7.000 1.745 1.00 90.56 166 MET A CA 1
ATOM 1274 C C . MET A 1 166 ? 3.899 -6.428 0.377 1.00 90.56 166 MET A C 1
ATOM 1276 O O . MET A 1 166 ? 4.154 -7.163 -0.579 1.00 90.56 166 MET A O 1
ATOM 1280 N N . ARG A 1 167 ? 4.013 -5.105 0.288 1.00 89.25 167 ARG A N 1
ATOM 1281 C CA . ARG A 1 167 ? 4.394 -4.404 -0.935 1.00 89.25 167 ARG A CA 1
ATOM 1282 C C . ARG A 1 167 ? 5.860 -4.612 -1.297 1.00 89.25 167 ARG A C 1
ATOM 1284 O O . ARG A 1 167 ? 6.162 -4.968 -2.439 1.00 89.25 167 ARG A O 1
ATOM 1291 N N . ALA A 1 168 ? 6.746 -4.527 -0.306 1.00 88.12 168 AL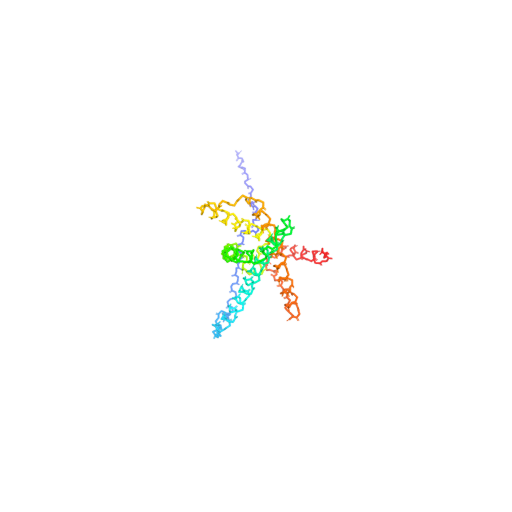A A N 1
ATOM 1292 C CA . ALA A 1 168 ? 8.148 -4.894 -0.468 1.00 88.12 168 ALA A CA 1
ATOM 1293 C C . ALA A 1 168 ? 8.298 -6.368 -0.887 1.00 88.12 168 ALA A C 1
ATOM 1295 O O . ALA A 1 168 ? 9.068 -6.683 -1.800 1.00 88.12 168 ALA A O 1
ATOM 1296 N N . ALA A 1 169 ? 7.517 -7.270 -0.282 1.00 90.44 169 ALA A N 1
ATOM 1297 C CA . ALA A 1 169 ? 7.490 -8.682 -0.646 1.00 90.44 169 ALA A CA 1
ATOM 1298 C C . ALA A 1 169 ? 7.022 -8.884 -2.095 1.00 90.44 169 ALA A C 1
ATOM 1300 O O . ALA A 1 169 ? 7.695 -9.576 -2.862 1.00 90.44 169 ALA A O 1
ATOM 1301 N N . TYR A 1 170 ? 5.938 -8.227 -2.515 1.00 88.50 170 TYR A N 1
ATOM 1302 C CA . TYR A 1 170 ? 5.449 -8.273 -3.895 1.00 88.50 170 TYR A CA 1
ATOM 1303 C C . TYR A 1 170 ? 6.514 -7.802 -4.894 1.00 88.50 170 TYR A C 1
ATOM 1305 O O . TYR A 1 170 ? 6.731 -8.434 -5.933 1.00 88.50 170 TYR A O 1
ATOM 1313 N N . GLU A 1 171 ? 7.216 -6.710 -4.593 1.00 87.44 171 GLU A N 1
ATOM 1314 C CA . GLU A 1 171 ? 8.266 -6.159 -5.454 1.00 87.44 171 GLU A CA 1
ATOM 1315 C C . GLU A 1 171 ? 9.510 -7.048 -5.518 1.00 87.44 171 GLU A C 1
ATOM 1317 O O . GLU A 1 171 ? 10.086 -7.217 -6.606 1.00 87.44 171 GLU A O 1
ATOM 1322 N N . ALA A 1 172 ? 9.887 -7.660 -4.395 1.00 86.38 172 ALA A N 1
ATOM 1323 C CA . ALA A 1 172 ? 10.965 -8.636 -4.319 1.00 86.38 172 ALA A CA 1
ATOM 1324 C C . ALA A 1 172 ? 10.627 -9.899 -5.123 1.00 86.38 172 ALA A C 1
ATOM 1326 O O . ALA A 1 172 ? 11.420 -10.313 -5.972 1.00 86.38 172 ALA A O 1
ATOM 1327 N N . VAL A 1 173 ? 9.436 -10.470 -4.925 1.00 89.06 173 VAL A N 1
ATOM 1328 C CA . VAL A 1 173 ? 8.955 -11.666 -5.637 1.00 89.06 173 VAL A CA 1
ATOM 1329 C C . VAL A 1 173 ? 8.844 -11.391 -7.134 1.00 89.06 173 VAL A C 1
ATOM 1331 O O . VAL A 1 173 ? 9.457 -12.094 -7.935 1.00 89.06 173 VAL A O 1
ATOM 1334 N N . SER A 1 174 ? 8.180 -10.302 -7.525 1.00 85.75 174 SER A N 1
ATOM 1335 C CA . SER A 1 174 ? 8.068 -9.896 -8.932 1.00 85.75 174 SER A CA 1
ATOM 1336 C C . SER A 1 174 ? 9.440 -9.632 -9.564 1.00 85.75 174 SER A C 1
ATOM 1338 O O . SER A 1 174 ? 9.663 -9.901 -10.743 1.00 85.75 174 SER A O 1
ATOM 1340 N N . GLY A 1 175 ? 10.389 -9.091 -8.792 1.00 83.62 175 GLY A N 1
ATOM 1341 C CA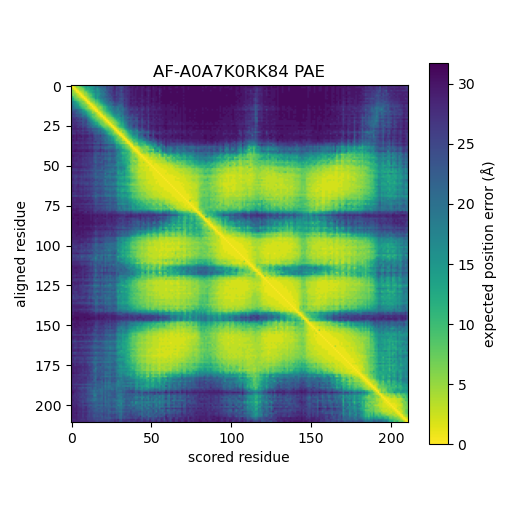 . GLY A 1 175 ? 11.779 -8.926 -9.217 1.00 83.62 175 GLY A CA 1
ATOM 1342 C C . GLY A 1 175 ? 12.488 -10.257 -9.462 1.00 83.62 175 GLY A C 1
ATOM 1343 O O . GLY A 1 175 ? 13.136 -10.410 -10.496 1.00 83.62 175 GLY A O 1
ATOM 1344 N N . ARG A 1 176 ? 12.348 -11.219 -8.544 1.00 87.69 176 ARG A N 1
ATOM 1345 C CA . ARG A 1 176 ? 12.937 -12.563 -8.656 1.00 87.69 176 ARG A CA 1
ATOM 1346 C C . ARG A 1 176 ? 12.373 -13.329 -9.850 1.00 87.69 176 ARG A C 1
ATOM 1348 O O . ARG A 1 176 ? 13.156 -13.872 -10.621 1.00 87.69 176 ARG A O 1
ATOM 1355 N N . ILE A 1 177 ? 11.056 -13.287 -10.056 1.00 87.88 177 ILE A N 1
ATOM 1356 C CA . ILE A 1 177 ? 10.387 -13.942 -11.192 1.00 87.88 177 ILE A CA 1
ATOM 1357 C C . ILE A 1 177 ? 10.903 -13.383 -12.523 1.00 87.88 177 ILE A C 1
ATOM 1359 O O . ILE A 1 177 ? 11.289 -14.143 -13.405 1.00 87.88 177 ILE A O 1
ATOM 1363 N N . LEU A 1 178 ? 10.985 -12.055 -12.663 1.00 84.25 178 LEU A N 1
ATOM 1364 C CA . LEU A 1 178 ? 11.478 -11.436 -13.899 1.00 84.25 178 LEU A CA 1
ATOM 1365 C C . LEU A 1 178 ? 12.957 -11.741 -14.162 1.00 84.25 178 LEU A C 1
ATOM 1367 O O . LEU A 1 178 ? 13.338 -11.977 -15.308 1.00 84.25 178 LEU A O 1
ATOM 1371 N N . ARG A 1 179 ? 13.787 -11.773 -13.112 1.00 82.44 179 ARG A N 1
ATOM 1372 C CA . ARG A 1 179 ? 15.197 -12.175 -13.233 1.00 82.44 179 ARG A CA 1
ATOM 1373 C C . ARG A 1 179 ? 15.325 -13.639 -13.658 1.00 82.44 179 ARG A C 1
ATOM 1375 O O . ARG A 1 179 ? 16.138 -13.926 -14.530 1.00 82.44 179 ARG A O 1
ATOM 1382 N N . ALA A 1 180 ? 14.506 -14.531 -13.097 1.00 87.31 180 ALA A N 1
ATOM 1383 C CA . ALA A 1 180 ? 14.459 -15.940 -13.488 1.00 87.31 180 ALA A CA 1
ATOM 1384 C C . ALA A 1 180 ? 13.992 -16.121 -14.944 1.00 87.31 180 ALA A C 1
ATOM 1386 O O . ALA A 1 180 ? 14.529 -16.956 -15.661 1.00 87.31 180 ALA A O 1
ATOM 1387 N N . ALA A 1 181 ? 13.072 -15.274 -15.414 1.00 85.06 181 ALA A N 1
ATOM 1388 C CA . ALA A 1 181 ? 12.619 -15.235 -16.805 1.00 85.06 181 ALA A CA 1
ATOM 1389 C C . ALA A 1 181 ? 13.622 -14.574 -17.781 1.00 85.06 181 ALA A C 1
ATOM 1391 O O . ALA A 1 181 ? 13.297 -14.360 -18.946 1.00 85.06 181 ALA A O 1
ATOM 1392 N N . GLY A 1 182 ? 14.827 -14.207 -17.328 1.00 81.38 182 GLY A N 1
ATOM 1393 C CA . GLY A 1 182 ? 15.883 -13.652 -18.181 1.00 81.38 182 GLY A CA 1
ATOM 1394 C C . GLY A 1 182 ? 15.735 -12.164 -18.524 1.00 81.38 182 GLY A C 1
ATOM 1395 O O . GLY A 1 182 ? 16.550 -11.630 -19.285 1.00 81.38 182 GLY A O 1
ATOM 1396 N N . TYR A 1 183 ? 14.758 -11.453 -17.945 1.00 76.50 183 TYR A N 1
ATOM 1397 C CA . TYR A 1 183 ? 14.632 -10.007 -18.137 1.00 76.50 183 TYR A CA 1
ATOM 1398 C C . TYR A 1 183 ? 15.804 -9.280 -17.463 1.00 76.50 183 TYR A C 1
ATOM 1400 O O . TYR A 1 183 ? 15.890 -9.179 -16.236 1.00 76.50 183 TYR A O 1
ATOM 1408 N N . ARG A 1 184 ? 16.707 -8.718 -18.276 1.00 71.38 184 ARG A N 1
ATOM 1409 C CA . ARG A 1 184 ? 17.789 -7.837 -17.814 1.00 71.38 184 ARG A CA 1
ATOM 1410 C C . ARG A 1 184 ? 17.389 -6.371 -17.961 1.00 71.38 184 ARG A C 1
ATOM 1412 O O . ARG A 1 184 ? 17.051 -5.925 -19.053 1.00 71.38 184 ARG A O 1
ATOM 1419 N N . ARG A 1 185 ? 17.489 -5.600 -16.871 1.00 63.41 185 ARG A N 1
ATOM 1420 C CA . ARG A 1 185 ? 17.396 -4.131 -16.916 1.00 63.41 185 ARG A CA 1
ATOM 1421 C C . ARG A 1 185 ? 18.610 -3.589 -17.676 1.00 63.41 185 ARG A C 1
ATOM 1423 O O . ARG A 1 185 ? 19.725 -3.648 -17.166 1.00 63.41 185 ARG A O 1
ATOM 1430 N N . ARG A 1 186 ? 18.393 -3.069 -18.883 1.00 66.75 186 ARG A N 1
ATOM 1431 C CA . ARG A 1 186 ? 19.383 -2.278 -19.622 1.00 66.75 186 ARG A CA 1
ATOM 1432 C C . ARG A 1 186 ? 18.993 -0.810 -19.479 1.00 66.75 186 ARG A C 1
ATOM 1434 O O . ARG A 1 186 ? 17.908 -0.432 -19.902 1.00 66.75 186 ARG A O 1
ATOM 1441 N N . ALA A 1 187 ? 19.843 -0.015 -18.837 1.00 67.12 187 ALA A N 1
ATOM 1442 C CA . ALA A 1 187 ? 19.722 1.435 -18.869 1.00 67.12 187 ALA A CA 1
ATOM 1443 C C . ALA A 1 187 ? 20.484 1.914 -20.106 1.00 67.12 187 ALA A C 1
ATOM 1445 O O . ALA A 1 187 ? 21.693 1.708 -20.198 1.00 67.12 187 ALA A O 1
ATOM 1446 N N . LEU A 1 188 ? 19.766 2.468 -21.078 1.00 69.56 188 LEU A N 1
ATOM 1447 C CA . LEU A 1 188 ? 20.376 3.162 -22.205 1.00 69.56 188 LEU A CA 1
ATOM 1448 C C . LEU A 1 188 ? 20.583 4.606 -21.773 1.00 69.56 188 LEU A C 1
ATOM 1450 O O . LEU A 1 188 ? 19.617 5.330 -21.538 1.00 69.56 188 LEU A O 1
ATOM 1454 N N . LEU A 1 189 ? 21.845 4.985 -21.608 1.00 68.94 189 LEU A N 1
ATOM 1455 C CA . LEU A 1 189 ? 22.213 6.360 -21.334 1.00 68.94 189 LEU A CA 1
ATOM 1456 C C . LEU A 1 189 ? 22.263 7.093 -22.671 1.00 68.94 189 LEU A C 1
ATOM 1458 O O . LEU A 1 189 ? 23.089 6.774 -23.522 1.00 68.94 189 LEU A O 1
ATOM 1462 N N . VAL A 1 190 ? 21.335 8.022 -22.870 1.00 73.62 190 VAL A N 1
ATOM 1463 C CA . VAL A 1 190 ? 21.238 8.815 -24.096 1.00 73.62 190 VAL A CA 1
ATOM 1464 C C . VAL A 1 190 ? 21.524 10.264 -23.722 1.00 73.62 190 VAL A C 1
ATOM 1466 O O . VAL A 1 190 ? 20.787 10.860 -22.942 1.00 73.62 190 VAL A O 1
ATOM 1469 N N . GLY A 1 191 ? 22.624 10.807 -24.238 1.00 73.38 191 GLY A N 1
ATOM 1470 C CA . GLY A 1 191 ? 23.075 12.177 -23.999 1.00 73.38 191 GLY A CA 1
ATOM 1471 C C . GLY A 1 191 ? 24.343 12.473 -24.800 1.00 73.38 191 GLY A C 1
ATOM 1472 O O . GLY A 1 191 ? 25.100 11.556 -25.114 1.00 73.38 191 GLY A O 1
ATOM 1473 N N . ALA A 1 192 ? 24.564 13.737 -25.161 1.00 67.62 192 ALA A N 1
ATOM 1474 C CA . ALA A 1 192 ? 25.757 14.158 -25.891 1.00 67.62 192 ALA A CA 1
ATOM 1475 C C . ALA A 1 192 ? 26.932 14.413 -24.923 1.00 67.62 192 ALA A C 1
ATOM 1477 O O . ALA A 1 192 ? 26.830 15.242 -24.019 1.00 67.62 192 ALA A O 1
ATOM 1478 N N . GLY A 1 193 ? 28.056 13.719 -25.130 1.00 69.75 193 GLY A N 1
ATOM 1479 C CA . GLY A 1 193 ? 29.360 14.039 -24.531 1.00 69.75 193 GLY A CA 1
ATOM 1480 C C . GLY A 1 193 ? 29.515 13.807 -23.018 1.00 69.75 193 GLY A C 1
ATOM 1481 O O . GLY A 1 193 ? 28.836 12.972 -22.421 1.00 69.75 193 GLY A O 1
ATOM 1482 N N . ALA A 1 194 ? 30.440 14.564 -22.408 1.00 63.56 194 ALA A N 1
ATOM 1483 C CA . ALA A 1 194 ? 31.038 14.373 -21.073 1.00 63.56 194 ALA A CA 1
ATOM 1484 C C . ALA A 1 194 ? 30.063 14.133 -19.898 1.00 63.56 194 ALA A C 1
ATOM 1486 O O . ALA A 1 194 ? 30.436 13.529 -18.893 1.00 63.56 194 ALA A O 1
ATOM 1487 N N . HIS A 1 195 ? 28.801 14.557 -20.011 1.00 63.84 195 HIS A N 1
ATOM 1488 C CA . HIS A 1 195 ? 27.779 14.287 -18.992 1.00 63.84 195 HIS A CA 1
ATOM 1489 C C . HIS A 1 195 ? 27.332 12.817 -18.985 1.00 63.84 195 HIS A C 1
ATOM 1491 O O . HIS A 1 195 ? 27.036 12.270 -17.922 1.00 63.84 195 HIS A O 1
ATOM 1497 N N . ALA A 1 196 ? 27.324 12.151 -20.144 1.00 73.06 196 ALA A N 1
ATOM 1498 C CA . ALA A 1 196 ? 27.041 10.723 -20.225 1.00 73.06 196 ALA A CA 1
ATOM 1499 C C . ALA A 1 196 ? 28.176 9.899 -19.591 1.00 73.06 196 ALA A C 1
ATOM 1501 O O . ALA A 1 196 ? 27.919 8.953 -18.853 1.00 73.06 196 ALA A O 1
ATOM 1502 N N . GLU A 1 197 ? 29.432 10.291 -19.796 1.00 74.12 197 GLU A N 1
ATOM 1503 C CA . GLU A 1 197 ? 30.582 9.618 -19.180 1.00 74.12 197 GLU A CA 1
ATOM 1504 C C . GLU A 1 197 ? 30.611 9.802 -17.660 1.00 74.12 197 GLU A C 1
ATOM 1506 O O . GLU A 1 197 ? 30.810 8.828 -16.936 1.00 74.12 197 GLU A O 1
ATOM 1511 N N . ALA A 1 198 ? 30.314 11.006 -17.159 1.00 76.50 198 ALA A N 1
ATOM 1512 C CA . ALA A 1 198 ? 30.219 11.263 -15.722 1.00 76.50 198 ALA A CA 1
ATOM 1513 C C . ALA A 1 198 ? 29.123 10.412 -15.049 1.00 76.50 198 ALA A C 1
ATOM 1515 O O . ALA A 1 198 ? 29.354 9.806 -13.998 1.00 76.50 198 ALA A O 1
ATOM 1516 N N . VAL A 1 199 ? 27.944 10.303 -15.675 1.00 71.62 199 VAL A N 1
ATOM 1517 C CA . VAL A 1 199 ? 26.843 9.465 -15.168 1.00 71.62 199 VAL A CA 1
ATOM 1518 C C . VAL A 1 199 ? 27.172 7.976 -15.297 1.00 71.62 199 VAL A C 1
ATOM 1520 O O . VAL A 1 199 ? 26.890 7.209 -14.375 1.00 71.62 199 VAL A O 1
ATOM 1523 N N . ALA A 1 200 ? 27.803 7.551 -16.394 1.00 78.38 200 ALA A N 1
ATOM 1524 C CA . ALA A 1 200 ? 28.267 6.177 -16.556 1.00 78.38 200 ALA A CA 1
ATOM 1525 C C . ALA A 1 200 ? 29.275 5.804 -15.461 1.00 78.38 200 ALA A C 1
ATOM 1527 O O . ALA A 1 200 ? 29.133 4.743 -14.850 1.00 78.38 200 ALA A O 1
ATOM 1528 N N . HIS A 1 201 ? 30.217 6.701 -15.155 1.00 78.56 201 HIS A N 1
ATOM 1529 C CA . HIS A 1 201 ? 31.229 6.495 -14.125 1.00 78.56 201 HIS A CA 1
ATOM 1530 C C . HIS A 1 201 ? 30.607 6.394 -12.721 1.00 78.56 201 HIS A C 1
ATOM 1532 O O . HIS A 1 201 ? 30.887 5.444 -11.983 1.00 78.56 201 HIS A O 1
ATOM 1538 N N . ALA A 1 202 ? 29.672 7.291 -12.386 1.00 79.00 202 ALA A N 1
ATOM 1539 C CA . ALA A 1 202 ? 28.933 7.256 -11.122 1.00 79.00 202 ALA A CA 1
ATOM 1540 C C . ALA A 1 202 ? 28.093 5.971 -10.962 1.00 79.00 202 ALA A C 1
ATOM 1542 O O . ALA A 1 202 ? 28.083 5.351 -9.894 1.00 79.00 202 ALA A O 1
ATOM 1543 N N . LEU A 1 203 ? 27.432 5.516 -12.033 1.00 76.00 203 LEU A N 1
ATOM 1544 C CA . LEU A 1 203 ? 26.661 4.269 -12.029 1.00 76.00 203 LEU A CA 1
ATOM 1545 C C . LEU A 1 203 ? 27.553 3.023 -11.936 1.00 76.00 203 LEU A C 1
ATOM 1547 O O . LEU A 1 203 ? 27.154 2.039 -11.307 1.00 76.00 203 LEU A O 1
ATOM 1551 N N . SER A 1 204 ? 28.747 3.038 -12.537 1.00 77.31 204 SER A N 1
ATOM 1552 C CA . SER A 1 204 ? 29.712 1.942 -12.388 1.00 77.31 204 SER A CA 1
ATOM 1553 C C . SER A 1 204 ? 30.280 1.858 -10.971 1.00 77.31 204 SER A C 1
ATOM 1555 O O . SER A 1 204 ? 30.322 0.759 -10.419 1.00 77.31 204 SER A O 1
ATOM 1557 N N . ALA A 1 205 ? 30.602 2.996 -10.347 1.00 76.00 205 ALA A N 1
ATOM 1558 C CA . ALA A 1 205 ? 31.099 3.052 -8.972 1.00 76.00 205 ALA A CA 1
ATOM 1559 C C . ALA A 1 205 ? 30.048 2.572 -7.950 1.00 76.00 205 ALA A C 1
ATOM 1561 O O . ALA A 1 205 ? 30.366 1.831 -7.019 1.00 76.00 205 ALA A O 1
ATOM 1562 N N . SER A 1 206 ? 28.771 2.914 -8.160 1.00 68.56 206 SER A N 1
ATOM 1563 C CA . SER A 1 206 ? 27.667 2.416 -7.328 1.00 68.56 206 SER A CA 1
ATOM 1564 C C . SER A 1 206 ? 27.387 0.920 -7.525 1.00 68.56 206 SER A C 1
ATOM 1566 O O . SER A 1 206 ? 26.865 0.282 -6.618 1.00 68.56 206 SER A O 1
ATOM 1568 N N . ARG A 1 207 ? 27.721 0.333 -8.683 1.00 67.94 207 ARG A N 1
ATOM 1569 C CA . ARG A 1 207 ? 27.556 -1.111 -8.923 1.00 67.94 207 ARG A CA 1
ATOM 1570 C C . ARG A 1 207 ? 28.653 -1.943 -8.256 1.00 67.94 207 ARG A C 1
ATOM 1572 O O . ARG A 1 207 ? 28.375 -3.065 -7.844 1.00 67.94 207 ARG A O 1
ATOM 1579 N N . SER A 1 208 ? 29.878 -1.421 -8.175 1.00 63.91 208 SER A N 1
ATOM 1580 C CA . SER A 1 208 ? 30.997 -2.085 -7.491 1.00 63.91 208 SER A CA 1
ATOM 1581 C C . SER A 1 208 ? 30.900 -2.033 -5.966 1.00 63.91 208 SER A C 1
ATOM 1583 O O . SER A 1 208 ? 31.578 -2.810 -5.305 1.00 63.91 208 SER A O 1
ATOM 1585 N N . ASN A 1 209 ? 30.058 -1.154 -5.416 1.00 44.12 209 ASN A N 1
ATOM 1586 C CA . ASN A 1 209 ? 29.773 -1.083 -3.988 1.00 44.12 209 ASN A CA 1
ATOM 1587 C C . ASN A 1 209 ? 28.315 -1.504 -3.726 1.00 44.12 209 ASN A C 1
ATOM 1589 O O . ASN A 1 209 ? 27.426 -0.647 -3.708 1.00 44.12 209 ASN A O 1
ATOM 1593 N N . PRO A 1 210 ? 28.031 -2.815 -3.607 1.00 46.25 210 PRO A N 1
ATOM 1594 C CA . PRO A 1 210 ? 26.716 -3.270 -3.201 1.00 46.25 210 PRO A CA 1
ATOM 1595 C C . PRO A 1 210 ? 26.561 -2.939 -1.715 1.00 46.25 210 PRO A C 1
ATOM 1597 O O . PRO A 1 210 ? 27.221 -3.541 -0.874 1.00 46.25 210 PRO A O 1
ATOM 1600 N N . ILE A 1 211 ? 25.722 -1.953 -1.408 1.00 42.12 211 ILE A N 1
ATOM 1601 C CA . ILE A 1 211 ? 25.166 -1.797 -0.059 1.00 42.12 211 ILE A CA 1
ATOM 1602 C C . ILE A 1 211 ? 24.257 -2.998 0.221 1.00 42.12 211 ILE A C 1
ATOM 1604 O O . ILE A 1 211 ? 23.489 -3.368 -0.704 1.00 42.12 211 ILE A O 1
#

pLDDT: mean 73.94, std 14.37, range [41.0, 93.12]